Protein AF-A0A929HAX4-F1 (afdb_monomer_lite)

Secondary structure (DSSP, 8-state):
--HHHHHHHHHHHHHTTS--------------PPPEEEE-HHHHH-TTPPP-------STT-HHHHHHHHHHHHHHHEEEE-TT-SEETTSEEEEEE-----S-TT--GGGGTTTS--HHHHHHHHHHHHTTS---EEE---S-GGGTTTTTHHHHHHHHT-EE---SSS-GGGS-GGGEEEEE---SSBSEEEEETTTT-SSEEEEEEPPPEEETTEEE-HHHHHGGGB-TTTTGGGSBS--HHHHS-GGGGGGB-TTHHHHHHHHHHHHHHTT-TTTS----BTTB-SS-B---

pLDDT: mean 83.28, std 18.47, range [30.23, 98.75]

Radius of gyration: 22.59 Å; chains: 1; bounding box: 57×42×74 Å

Structure (mmCIF, N/CA/C/O backbone):
data_AF-A0A929HAX4-F1
#
_entry.id   AF-A0A929HAX4-F1
#
loop_
_atom_site.group_PDB
_atom_site.id
_atom_site.type_symbol
_atom_site.label_atom_id
_atom_site.label_alt_id
_atom_site.label_comp_id
_atom_site.label_asym_id
_atom_site.label_entity_id
_atom_site.label_seq_id
_atom_site.pdbx_PDB_ins_code
_atom_site.Cartn_x
_atom_site.Cartn_y
_atom_site.Cartn_z
_atom_site.occupancy
_atom_site.B_iso_or_equiv
_atom_site.auth_seq_id
_atom_site.auth_comp_id
_atom_site.auth_asym_id
_atom_site.auth_atom_id
_atom_site.pdbx_PDB_model_num
ATOM 1 N N . MET A 1 1 ? -23.713 -20.458 3.520 1.00 51.28 1 MET A N 1
ATOM 2 C CA . MET A 1 1 ? -24.561 -19.854 4.577 1.00 51.28 1 MET A CA 1
ATOM 3 C C . MET A 1 1 ? -25.561 -18.904 3.917 1.00 51.28 1 MET A C 1
ATOM 5 O O . MET A 1 1 ? -25.154 -18.197 3.002 1.00 51.28 1 MET A O 1
ATOM 9 N N . LYS A 1 2 ? -26.859 -18.920 4.264 1.00 57.69 2 LYS A N 1
ATOM 10 C CA . LYS A 1 2 ? -27.855 -18.056 3.591 1.00 57.69 2 LYS A CA 1
ATOM 11 C C . LYS A 1 2 ? -27.769 -16.632 4.162 1.00 57.69 2 LYS A C 1
ATOM 13 O O . LYS A 1 2 ? -27.502 -16.464 5.345 1.00 57.69 2 LYS A O 1
ATOM 18 N N . ARG A 1 3 ? -28.058 -15.596 3.360 1.00 48.12 3 ARG A N 1
ATOM 19 C CA . ARG A 1 3 ? -28.048 -14.162 3.761 1.00 48.12 3 ARG A CA 1
ATOM 20 C C . ARG A 1 3 ? -28.781 -13.878 5.086 1.00 48.12 3 ARG A C 1
ATOM 22 O O . ARG A 1 3 ? -28.375 -13.006 5.846 1.00 48.12 3 ARG A O 1
ATOM 29 N N . ARG A 1 4 ? -29.850 -14.631 5.376 1.00 50.09 4 ARG A N 1
ATOM 30 C CA . ARG A 1 4 ? -30.625 -14.522 6.625 1.00 50.09 4 ARG A CA 1
ATOM 31 C C . ARG A 1 4 ? -29.860 -15.002 7.859 1.00 50.09 4 ARG A C 1
ATOM 33 O O . ARG A 1 4 ? -30.132 -14.497 8.940 1.00 50.09 4 ARG A O 1
ATOM 40 N N . ASP A 1 5 ? -28.918 -15.922 7.706 1.00 59.69 5 ASP A N 1
ATOM 41 C CA . ASP A 1 5 ? -28.120 -16.441 8.817 1.00 59.69 5 ASP A CA 1
ATOM 42 C C . ASP A 1 5 ? -27.007 -15.447 9.178 1.00 59.69 5 ASP A C 1
ATOM 44 O O . ASP A 1 5 ? -26.808 -15.166 10.354 1.00 59.69 5 ASP A O 1
ATOM 48 N N . PHE A 1 6 ? -26.387 -14.804 8.178 1.00 57.22 6 PHE A N 1
ATOM 49 C CA . PHE A 1 6 ? -25.415 -13.723 8.392 1.00 57.22 6 PHE A CA 1
ATOM 50 C C . PHE A 1 6 ? -26.039 -12.539 9.144 1.00 57.22 6 PHE A C 1
ATOM 52 O O . PHE A 1 6 ? -25.537 -12.141 10.189 1.00 57.22 6 PHE A O 1
ATOM 59 N N . ILE A 1 7 ? -27.199 -12.046 8.687 1.00 59.78 7 ILE A N 1
ATOM 60 C CA . ILE A 1 7 ? -27.903 -10.943 9.364 1.00 59.78 7 ILE A CA 1
ATOM 61 C C . ILE A 1 7 ? -28.282 -11.331 10.800 1.00 59.78 7 ILE A C 1
ATOM 63 O O . ILE A 1 7 ? -28.126 -10.519 11.708 1.00 59.78 7 ILE A O 1
ATOM 67 N N . LYS A 1 8 ? -28.740 -12.567 11.040 1.00 45.91 8 LYS A N 1
ATOM 68 C CA . LYS A 1 8 ? -29.079 -13.035 12.394 1.00 45.91 8 LYS A CA 1
ATOM 69 C C . LYS A 1 8 ? -27.864 -13.079 13.319 1.00 45.91 8 LYS A C 1
ATOM 71 O O . LYS A 1 8 ? -27.987 -12.661 14.465 1.00 45.91 8 LYS A O 1
ATOM 76 N N . VAL A 1 9 ? -26.708 -13.529 12.832 1.00 54.25 9 VAL A N 1
ATOM 77 C CA . VAL A 1 9 ? -25.468 -13.578 13.623 1.00 54.25 9 VAL A CA 1
ATOM 78 C C . VAL A 1 9 ? -24.951 -12.168 13.921 1.00 54.25 9 VAL A C 1
ATOM 80 O O . VAL A 1 9 ? -24.648 -11.868 15.074 1.00 54.25 9 VAL A O 1
ATOM 83 N N . SER A 1 10 ? -24.952 -11.265 12.935 1.00 50.19 10 SER A N 1
ATOM 84 C CA . SER A 1 10 ? -24.544 -9.866 13.136 1.00 50.19 10 SER A CA 1
ATOM 85 C C . SER A 1 10 ? -25.487 -9.103 14.078 1.00 50.19 10 SER A C 1
ATOM 87 O O . SER A 1 10 ? -25.033 -8.288 14.876 1.00 50.19 10 SER A O 1
ATOM 89 N N . SER A 1 11 ? -26.791 -9.400 14.042 1.00 47.03 11 SER A N 1
ATOM 90 C CA . SER A 1 11 ? -27.784 -8.796 14.948 1.00 47.03 11 SER A CA 1
ATOM 91 C C . SER A 1 11 ? -27.677 -9.348 16.375 1.00 47.03 11 SER A C 1
ATOM 93 O O . SER A 1 11 ? -27.816 -8.601 17.341 1.00 47.03 11 SER A O 1
ATOM 95 N N . ALA A 1 12 ? -27.401 -10.648 16.525 1.00 45.34 12 ALA A N 1
ATOM 96 C CA . ALA A 1 12 ? -27.256 -11.297 17.828 1.00 45.34 12 ALA A CA 1
ATOM 97 C C . ALA A 1 12 ? -25.997 -10.825 18.575 1.00 45.34 12 ALA A C 1
ATOM 99 O O . ALA A 1 12 ? -26.057 -10.599 19.784 1.00 45.34 12 ALA A O 1
ATOM 100 N N . ALA A 1 13 ? -24.894 -10.583 17.858 1.00 48.75 13 ALA A N 1
ATOM 101 C CA . ALA A 1 13 ? -23.683 -9.996 18.433 1.00 48.75 13 ALA A CA 1
ATOM 102 C C . ALA A 1 13 ? -23.898 -8.550 18.935 1.00 48.75 13 ALA A C 1
ATOM 104 O O . ALA A 1 13 ? -23.248 -8.134 19.890 1.00 48.75 13 ALA A O 1
ATOM 105 N N . GLY A 1 14 ? -24.838 -7.800 18.342 1.00 41.50 14 GLY A N 1
ATOM 106 C CA . GLY A 1 14 ? -25.193 -6.442 18.774 1.00 41.50 14 GLY A CA 1
ATOM 107 C C . GLY A 1 14 ? -26.095 -6.372 20.015 1.00 41.50 14 GLY A C 1
ATOM 108 O O . GLY A 1 14 ? -26.026 -5.396 20.755 1.00 41.50 14 GLY A O 1
ATOM 109 N N . ILE A 1 15 ? -26.917 -7.398 20.274 1.00 38.31 15 ILE A N 1
ATOM 110 C CA . ILE A 1 15 ? -27.874 -7.418 21.402 1.00 38.31 15 ILE A CA 1
ATOM 111 C C . ILE A 1 15 ? -27.296 -8.124 22.639 1.00 38.31 15 ILE A C 1
ATOM 113 O O . ILE A 1 15 ? -27.602 -7.734 23.766 1.00 38.31 15 ILE A O 1
ATOM 117 N N . ALA A 1 16 ? -26.397 -9.100 22.464 1.00 39.59 16 ALA A N 1
ATOM 118 C CA . ALA A 1 16 ? -25.744 -9.792 23.582 1.00 39.59 16 ALA A CA 1
ATOM 119 C C . ALA A 1 16 ? -24.856 -8.874 24.454 1.00 39.59 16 ALA A C 1
ATOM 121 O O . ALA A 1 16 ? -24.482 -9.255 25.559 1.00 39.59 16 ALA A O 1
ATOM 122 N N . GLY A 1 17 ? -24.550 -7.656 23.991 1.00 41.47 17 GLY A N 1
ATOM 123 C CA . GLY A 1 17 ? -23.798 -6.655 24.750 1.00 41.47 17 GLY A CA 1
ATOM 124 C C . GLY A 1 17 ? -24.611 -5.829 25.756 1.00 41.47 17 GLY A C 1
ATOM 125 O O . GLY A 1 17 ? -24.014 -4.983 26.416 1.00 41.47 17 GLY A O 1
ATOM 126 N N . LEU A 1 18 ? -25.936 -6.014 25.874 1.00 39.00 18 LEU A N 1
ATOM 127 C CA . LEU A 1 18 ? -26.785 -5.091 26.650 1.00 39.00 18 LEU A CA 1
ATOM 128 C C . LEU A 1 18 ? -27.660 -5.697 27.759 1.00 39.00 18 LEU A C 1
ATOM 130 O O . LEU A 1 18 ? -28.282 -4.920 28.478 1.00 39.00 18 LEU A O 1
ATOM 134 N N . VAL A 1 19 ? -27.714 -7.019 27.981 1.00 41.78 19 VAL A N 1
ATOM 135 C CA . VAL A 1 19 ? -28.544 -7.569 29.078 1.00 41.78 19 VAL A CA 1
ATOM 136 C C . VAL A 1 19 ? -27.975 -8.872 29.667 1.00 41.78 19 VAL A C 1
ATOM 138 O O . VAL A 1 19 ? -28.008 -9.911 29.015 1.00 41.78 19 VAL A O 1
ATOM 141 N N . GLY A 1 20 ? -27.509 -8.839 30.923 1.00 34.12 20 GLY A N 1
ATOM 142 C CA . GLY A 1 20 ? -27.195 -10.037 31.721 1.00 34.12 20 GLY A CA 1
ATOM 143 C C . GLY A 1 20 ? -26.548 -9.721 33.085 1.00 34.12 20 GLY A C 1
ATOM 144 O O . GLY A 1 20 ? -25.617 -8.923 33.105 1.00 34.12 20 GLY A O 1
ATOM 145 N N . PRO A 1 21 ? -27.035 -10.276 34.217 1.00 40.59 21 PRO A N 1
ATOM 146 C CA . PRO A 1 21 ? -26.928 -9.673 35.551 1.00 40.59 21 PRO A CA 1
ATOM 147 C C . PRO A 1 21 ? -25.655 -10.036 36.328 1.00 40.59 21 PRO A C 1
ATOM 149 O O . PRO A 1 21 ? -24.986 -11.032 36.058 1.00 40.59 21 PRO A O 1
ATOM 152 N N . GLY A 1 22 ? -25.353 -9.208 37.330 1.00 43.16 22 GLY A N 1
ATOM 153 C CA . GLY A 1 22 ? -24.172 -9.318 38.176 1.00 43.16 22 GLY A CA 1
ATOM 154 C C . GLY A 1 22 ? -24.085 -10.604 38.997 1.00 43.16 22 GLY A C 1
ATOM 155 O O . GLY A 1 22 ? -25.046 -11.020 39.636 1.00 43.16 22 GLY A O 1
ATOM 156 N N . TYR A 1 23 ? -22.867 -11.141 39.048 1.00 30.23 23 TYR A N 1
ATOM 157 C CA . TYR A 1 23 ? -22.346 -11.923 40.161 1.00 30.23 23 TYR A CA 1
ATOM 158 C C . TYR A 1 23 ? -20.905 -11.478 40.423 1.00 30.23 23 TYR A C 1
ATOM 160 O O . TYR A 1 23 ? -20.024 -11.603 39.576 1.00 30.23 23 TYR A O 1
ATOM 168 N N . THR A 1 24 ? -20.676 -10.922 41.608 1.00 42.69 24 THR A N 1
ATOM 169 C CA . THR A 1 24 ? -19.347 -10.726 42.186 1.00 42.69 24 THR A CA 1
ATOM 170 C C . THR A 1 24 ? -18.792 -12.070 42.645 1.00 42.69 24 THR A C 1
ATOM 172 O O . THR A 1 24 ? -19.314 -12.648 43.595 1.00 42.69 24 THR A O 1
ATOM 175 N N . THR A 1 25 ? -17.688 -12.515 42.047 1.00 32.72 25 THR A N 1
ATOM 176 C CA . THR A 1 25 ? -16.785 -13.510 42.643 1.00 32.72 25 THR A CA 1
ATOM 177 C C . THR A 1 25 ? -15.336 -13.161 42.317 1.00 32.72 25 THR A C 1
ATOM 179 O O . THR A 1 25 ? -14.911 -13.268 41.174 1.00 32.72 25 THR A O 1
ATOM 182 N N . MET A 1 26 ? -14.638 -12.714 43.366 1.00 35.94 26 MET A N 1
ATOM 183 C CA . MET A 1 26 ? -13.228 -12.934 43.715 1.00 35.94 26 MET A CA 1
ATOM 184 C C . MET A 1 26 ? -12.182 -12.917 42.589 1.00 35.94 26 MET A C 1
ATOM 186 O O . MET A 1 26 ? -12.109 -13.793 41.732 1.00 35.94 26 MET A O 1
ATOM 190 N N . ALA A 1 27 ? -11.294 -11.932 42.706 1.00 42.31 27 ALA A N 1
ATOM 191 C CA . ALA A 1 27 ? -10.089 -11.742 41.924 1.00 42.31 27 ALA A CA 1
ATOM 192 C C . ALA A 1 27 ? -9.210 -13.003 41.838 1.00 42.31 27 ALA A C 1
ATOM 194 O O . ALA A 1 27 ? -8.605 -13.423 42.819 1.00 42.31 27 ALA A O 1
ATOM 195 N N . ASN A 1 28 ? -9.039 -13.504 40.617 1.00 33.50 28 ASN A N 1
ATOM 196 C CA . ASN A 1 28 ? -7.736 -13.961 40.159 1.00 33.50 28 ASN A CA 1
ATOM 197 C C . ASN A 1 28 ? -7.152 -12.822 39.325 1.00 33.50 28 ASN A C 1
ATOM 199 O O . ASN A 1 28 ? -7.476 -12.674 38.148 1.00 33.50 28 ASN A O 1
ATOM 203 N N . THR A 1 29 ? -6.296 -11.998 39.927 1.00 41.03 29 THR A N 1
ATOM 204 C CA . THR A 1 29 ? -5.385 -11.125 39.179 1.00 41.03 29 THR A CA 1
ATOM 205 C C . THR A 1 29 ? -4.320 -11.994 38.512 1.00 41.03 29 THR A C 1
ATOM 207 O O . THR A 1 29 ? -3.156 -12.001 38.905 1.00 41.03 29 THR A O 1
ATOM 210 N N . ALA A 1 30 ? -4.726 -12.744 37.486 1.00 44.72 30 ALA A N 1
ATOM 211 C CA . ALA A 1 30 ? -3.827 -12.995 36.374 1.00 44.72 30 ALA A CA 1
ATOM 212 C C . ALA A 1 30 ? -3.455 -11.616 35.801 1.00 44.72 30 ALA A C 1
ATOM 214 O O . ALA A 1 30 ? -4.330 -10.740 35.778 1.00 44.72 30 ALA A O 1
ATOM 215 N N . PRO A 1 31 ? -2.201 -11.371 35.373 1.00 41.97 31 PRO A N 1
ATOM 216 C CA . PRO A 1 31 ? -1.883 -10.138 34.667 1.00 41.97 31 PRO A CA 1
ATOM 217 C C . PRO A 1 31 ? -2.925 -9.975 33.565 1.00 41.97 31 PRO A C 1
ATOM 219 O O . PRO A 1 31 ? -3.114 -10.893 32.766 1.00 41.97 31 PRO A O 1
ATOM 222 N N . SER A 1 32 ? -3.668 -8.865 33.614 1.00 45.81 32 SER A N 1
ATOM 223 C CA . SER A 1 32 ? -4.688 -8.516 32.630 1.00 45.81 32 SER A CA 1
ATOM 224 C C . SER A 1 32 ? -4.061 -8.693 31.256 1.00 45.81 32 SER A C 1
ATOM 226 O O . SER A 1 32 ? -3.258 -7.859 30.836 1.00 45.81 32 SER A O 1
ATOM 228 N N . LYS A 1 33 ? -4.373 -9.801 30.578 1.00 61.53 33 LYS A N 1
ATOM 229 C CA . LYS A 1 33 ? -3.890 -10.029 29.222 1.00 61.53 33 LYS A CA 1
ATOM 230 C C . LYS A 1 33 ? -4.371 -8.842 28.388 1.00 61.53 33 LYS A C 1
ATOM 232 O O . LYS A 1 33 ? -5.524 -8.429 28.527 1.00 61.53 33 LYS A O 1
ATOM 237 N N . SER A 1 34 ? -3.470 -8.245 27.615 1.00 73.69 34 SER A N 1
ATOM 238 C CA . SER A 1 34 ? -3.721 -6.971 26.946 1.00 73.69 34 SER A CA 1
ATOM 239 C C . SER A 1 34 ? -4.977 -7.031 26.073 1.00 73.69 34 SER A C 1
ATOM 241 O O . SER A 1 34 ? -5.279 -8.049 25.445 1.00 73.69 34 SER A O 1
ATOM 243 N N . ASN A 1 35 ? -5.724 -5.925 26.056 1.00 89.56 35 ASN A N 1
ATOM 244 C CA . ASN A 1 35 ? -6.789 -5.729 25.081 1.00 89.56 35 ASN A CA 1
ATOM 245 C C . ASN A 1 35 ? -6.181 -5.669 23.678 1.00 89.56 35 ASN A C 1
ATOM 247 O O . ASN A 1 35 ? -5.076 -5.144 23.490 1.00 89.56 35 ASN A O 1
ATOM 251 N N . GLY A 1 36 ? -6.936 -6.166 22.711 1.00 94.88 36 GLY A N 1
ATOM 252 C CA . GLY A 1 36 ? -6.495 -6.273 21.336 1.00 94.88 36 GLY A CA 1
ATOM 253 C C . GLY A 1 36 ? -7.592 -5.961 20.333 1.00 94.88 36 GLY A C 1
ATOM 254 O O . GLY A 1 36 ? -8.695 -5.509 20.673 1.00 94.88 36 GLY A O 1
ATOM 255 N N . PHE A 1 37 ? -7.268 -6.250 19.084 1.00 96.44 37 PHE A N 1
ATOM 256 C CA . PHE A 1 37 ? -8.191 -6.228 17.969 1.00 96.44 37 PHE A CA 1
ATOM 257 C C . PHE A 1 37 ? -7.928 -7.416 17.046 1.00 96.44 37 PHE A C 1
ATOM 259 O O . PHE A 1 37 ? -6.832 -7.973 16.997 1.00 96.44 37 PHE A O 1
ATOM 266 N N . ASP A 1 38 ? -8.937 -7.798 16.279 1.00 96.75 38 ASP A N 1
ATOM 267 C CA . ASP A 1 38 ? -8.791 -8.800 15.228 1.00 96.75 38 ASP A CA 1
ATOM 268 C C . ASP A 1 38 ? -9.837 -8.565 14.135 1.00 96.75 38 ASP A C 1
ATOM 270 O O . ASP A 1 38 ? -10.718 -7.705 14.254 1.00 96.75 38 ASP A O 1
ATOM 274 N N . LEU A 1 39 ? -9.753 -9.340 13.062 1.00 96.75 39 LEU A N 1
ATOM 275 C CA . LEU A 1 39 ? -10.821 -9.454 12.084 1.00 96.75 39 LEU A CA 1
ATOM 276 C C . LEU A 1 39 ? -12.028 -10.171 12.696 1.00 96.75 39 LEU A C 1
ATOM 278 O O . LEU A 1 39 ? -11.901 -11.068 13.531 1.00 96.75 39 LEU A O 1
ATOM 282 N N . HIS A 1 40 ? -13.220 -9.808 12.227 1.00 96.75 40 HIS A N 1
ATOM 283 C CA . HIS A 1 40 ? -14.456 -10.498 12.557 1.00 96.75 40 HIS A CA 1
ATOM 284 C C . HIS A 1 40 ? -14.278 -12.010 12.311 1.00 96.75 40 HIS A C 1
ATOM 286 O O . HIS A 1 40 ? -13.800 -12.381 11.232 1.00 96.75 40 HIS A O 1
ATOM 292 N N . PRO A 1 41 ? -14.692 -12.901 13.239 1.00 95.75 41 PRO A N 1
ATOM 293 C CA . PRO A 1 41 ? -14.382 -14.333 13.164 1.00 95.75 41 PRO A CA 1
ATOM 294 C C . PRO A 1 41 ? -14.757 -14.989 11.833 1.00 95.75 41 PRO A C 1
ATOM 296 O O . PRO A 1 41 ?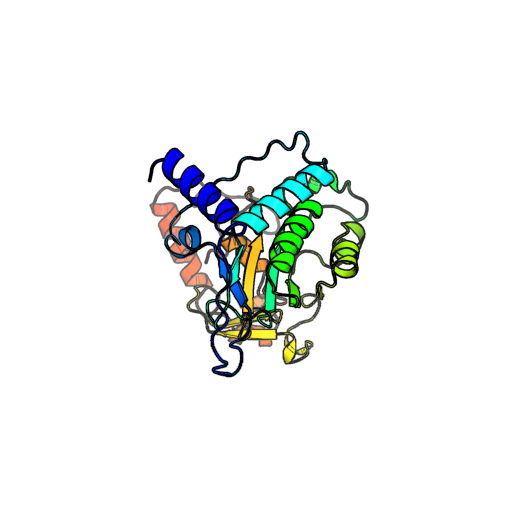 -14.018 -15.820 11.321 1.00 95.75 41 PRO A O 1
ATOM 299 N N . PHE A 1 42 ? -15.874 -14.564 11.235 1.00 96.06 42 PHE A N 1
ATOM 300 C CA . PHE A 1 42 ? -16.286 -15.033 9.910 1.00 96.06 42 PHE A CA 1
ATOM 301 C C . PHE A 1 42 ? -15.280 -14.674 8.805 1.00 96.06 42 PHE A C 1
ATOM 303 O O . PHE A 1 42 ? -14.958 -15.516 7.982 1.00 96.06 42 PHE A O 1
ATOM 310 N N . ILE A 1 43 ? -14.756 -13.445 8.787 1.00 96.69 43 ILE A N 1
ATOM 311 C CA . ILE A 1 43 ? -13.756 -13.028 7.793 1.00 96.69 43 ILE A CA 1
ATOM 312 C C . ILE A 1 43 ? -12.461 -13.809 8.021 1.00 96.69 43 ILE A C 1
ATOM 314 O O . ILE A 1 43 ? -11.887 -14.344 7.078 1.00 96.69 43 ILE A O 1
ATOM 318 N N . LYS A 1 44 ? -12.039 -13.936 9.285 1.00 95.00 44 LYS A N 1
ATOM 319 C CA . LYS A 1 44 ? -10.827 -14.673 9.662 1.00 95.00 44 LYS A CA 1
ATOM 320 C C . LYS A 1 44 ? -10.885 -16.155 9.272 1.00 95.00 44 LYS A C 1
ATOM 322 O O . LYS A 1 44 ? -9.871 -16.716 8.877 1.00 95.00 44 LYS A O 1
ATOM 327 N N . ALA A 1 45 ? -12.058 -16.777 9.376 1.00 97.00 45 ALA A N 1
ATOM 328 C CA . ALA A 1 45 ? -12.274 -18.177 9.014 1.00 97.00 45 ALA A CA 1
ATOM 329 C C . ALA A 1 45 ? -12.376 -18.424 7.497 1.00 97.00 45 ALA A C 1
ATOM 331 O O . ALA A 1 45 ? -12.341 -19.580 7.084 1.00 97.00 45 ALA A O 1
ATOM 332 N N . HIS A 1 46 ? -12.504 -17.366 6.688 1.00 97.31 46 HIS A N 1
ATOM 333 C CA . HIS A 1 46 ? -12.714 -17.441 5.240 1.00 97.31 46 HIS A CA 1
ATOM 334 C C . HIS A 1 46 ? -11.736 -16.534 4.469 1.00 97.31 46 HIS A C 1
ATOM 336 O O . HIS A 1 46 ? -12.175 -15.600 3.788 1.00 97.31 46 HIS A O 1
ATOM 342 N N . PRO A 1 47 ? -10.410 -16.760 4.569 1.00 95.62 47 PRO A N 1
ATOM 343 C CA . PRO A 1 47 ? -9.414 -15.949 3.863 1.00 95.62 47 PRO A CA 1
ATOM 344 C C . PRO A 1 47 ? -9.523 -16.034 2.330 1.00 95.62 47 PRO A C 1
ATOM 346 O O . PRO A 1 47 ? -9.049 -15.143 1.631 1.00 95.62 47 PRO A O 1
ATOM 349 N N . GLU A 1 48 ? -10.148 -17.085 1.799 1.00 95.50 48 GLU A N 1
ATOM 350 C CA . GLU A 1 48 ? -10.412 -17.294 0.373 1.00 95.50 48 GLU A CA 1
ATOM 351 C C . GLU A 1 48 ? -11.606 -16.489 -0.162 1.00 95.50 48 GLU A C 1
ATOM 353 O O . GLU A 1 48 ? -11.789 -16.375 -1.376 1.00 95.50 48 GLU A O 1
ATOM 358 N N . ALA A 1 49 ? -12.457 -15.969 0.727 1.00 95.69 49 ALA A N 1
ATOM 359 C CA . ALA A 1 49 ? -13.718 -15.362 0.337 1.00 95.69 49 ALA A CA 1
ATOM 360 C C . ALA A 1 49 ? -13.556 -13.912 -0.135 1.00 95.69 49 ALA A C 1
ATOM 362 O O . ALA A 1 49 ? -12.813 -13.109 0.431 1.00 95.69 49 ALA A O 1
ATOM 363 N N . VAL A 1 50 ? -14.353 -13.547 -1.140 1.00 93.38 50 VAL A N 1
ATOM 364 C CA . VAL A 1 50 ? -14.514 -12.160 -1.582 1.00 93.38 50 VAL A CA 1
ATOM 365 C C . VAL A 1 50 ? -15.793 -11.592 -0.980 1.00 93.38 50 VAL A C 1
ATOM 367 O O . VAL A 1 50 ? -16.899 -12.042 -1.283 1.00 93.38 50 VAL A O 1
ATOM 370 N N . PHE A 1 51 ? -15.638 -10.571 -0.143 1.00 94.50 51 PHE A N 1
ATOM 371 C CA . PHE A 1 51 ? -16.746 -9.830 0.446 1.00 94.50 51 PHE A CA 1
ATOM 372 C C . PHE A 1 51 ? -17.029 -8.575 -0.376 1.00 94.50 51 PHE A C 1
ATOM 374 O O . PHE A 1 51 ? -16.130 -7.776 -0.632 1.00 94.50 51 PHE A O 1
ATOM 381 N N . ILE A 1 52 ? -18.287 -8.390 -0.776 1.00 94.50 52 ILE A N 1
ATOM 382 C CA . ILE A 1 52 ? -18.717 -7.240 -1.574 1.00 94.50 52 ILE A CA 1
ATOM 383 C C . ILE A 1 52 ? -19.598 -6.349 -0.702 1.00 94.50 52 ILE A C 1
ATOM 385 O O . ILE A 1 52 ? -20.674 -6.765 -0.273 1.00 94.50 52 ILE A O 1
ATOM 389 N N . ASN A 1 53 ? -19.148 -5.118 -0.468 1.00 94.69 53 ASN A N 1
ATOM 390 C CA . ASN A 1 53 ? -19.944 -4.072 0.163 1.00 94.69 53 ASN A CA 1
ATOM 391 C C . ASN A 1 53 ? -20.394 -3.071 -0.906 1.00 94.69 53 ASN A C 1
ATOM 393 O O . ASN A 1 53 ? -19.566 -2.372 -1.487 1.00 94.69 53 ASN A O 1
ATOM 397 N N . LEU A 1 54 ? -21.699 -3.012 -1.162 1.00 95.50 54 LEU A N 1
ATOM 398 C CA . LEU A 1 54 ? -22.299 -1.990 -2.015 1.00 95.50 54 LEU A CA 1
ATOM 399 C C . LEU A 1 54 ? -22.739 -0.819 -1.140 1.00 95.50 54 LEU A C 1
ATOM 401 O O . LEU A 1 54 ? -23.430 -1.017 -0.140 1.00 95.50 54 LEU A O 1
ATOM 405 N N . THR A 1 55 ? -22.342 0.392 -1.516 1.00 95.19 55 THR A N 1
ATOM 406 C CA . THR A 1 55 ? -22.710 1.620 -0.806 1.00 95.19 55 THR A CA 1
ATOM 407 C C . THR A 1 55 ? -23.835 2.343 -1.543 1.00 95.19 55 THR A C 1
ATOM 409 O O . THR A 1 55 ? -24.059 2.121 -2.731 1.00 95.19 55 THR A O 1
ATOM 412 N N . SER A 1 56 ? -24.549 3.214 -0.832 1.00 95.31 56 SER A N 1
ATOM 413 C CA . SER A 1 56 ? -25.546 4.131 -1.397 1.00 95.31 56 SER A CA 1
ATOM 414 C C . SER A 1 56 ? -24.983 5.546 -1.571 1.00 95.31 56 SER A C 1
ATOM 416 O O . SER A 1 56 ? -25.727 6.514 -1.463 1.00 95.31 56 SER A O 1
ATOM 418 N N . VAL A 1 57 ? -23.662 5.674 -1.729 1.00 96.56 57 VAL A N 1
ATOM 419 C CA . VAL A 1 57 ? -23.017 6.966 -1.997 1.00 96.56 57 VAL A CA 1
ATOM 420 C C . VAL A 1 57 ? -23.457 7.414 -3.387 1.00 96.56 57 VAL A C 1
ATOM 422 O O . VAL A 1 57 ? -23.246 6.676 -4.348 1.00 96.56 57 VAL A O 1
ATOM 425 N N . GLU A 1 58 ? -24.079 8.587 -3.475 1.00 95.75 58 GLU A N 1
ATOM 426 C CA . GLU A 1 58 ? -24.676 9.082 -4.720 1.00 95.75 58 GLU A CA 1
ATOM 427 C C . GLU A 1 58 ? -23.604 9.542 -5.708 1.00 95.75 58 GLU A C 1
ATOM 429 O O . GLU A 1 58 ? -23.607 9.131 -6.866 1.00 95.75 58 GLU A O 1
ATOM 434 N N . GLU A 1 59 ? -22.643 10.331 -5.224 1.00 94.00 59 GLU A N 1
ATOM 435 C CA . GLU A 1 59 ? -21.613 10.951 -6.051 1.00 94.00 59 GLU A CA 1
ATOM 436 C C . GLU A 1 59 ? -20.207 10.610 -5.562 1.00 94.00 59 GLU A C 1
ATOM 438 O O . GLU A 1 59 ? -19.925 10.518 -4.366 1.00 94.00 59 GLU A O 1
ATOM 443 N N . LYS A 1 60 ? -19.265 10.482 -6.503 1.00 90.56 60 LYS A N 1
ATOM 444 C CA . LYS A 1 60 ? -17.855 10.175 -6.189 1.00 90.56 60 LYS A CA 1
ATOM 445 C C . LYS A 1 60 ? -17.158 11.259 -5.349 1.00 90.56 60 LYS A C 1
ATOM 447 O O . LYS A 1 60 ? -16.059 11.016 -4.864 1.00 90.56 60 LYS A O 1
ATOM 452 N N . THR A 1 61 ? -17.759 12.442 -5.241 1.00 92.81 61 THR A N 1
ATOM 453 C CA . THR A 1 61 ? -17.259 13.614 -4.509 1.00 92.81 61 THR A CA 1
ATOM 454 C C . THR A 1 61 ? -17.920 13.785 -3.140 1.00 92.81 61 THR A C 1
ATOM 456 O O . THR A 1 61 ? -17.559 14.697 -2.397 1.00 92.81 61 THR A O 1
ATOM 459 N N . ASP A 1 62 ? -18.868 12.915 -2.779 1.00 96.00 62 ASP A N 1
ATOM 460 C CA . ASP A 1 62 ? -19.681 13.074 -1.578 1.00 96.00 62 ASP A CA 1
ATOM 461 C C . ASP A 1 62 ? -18.918 12.643 -0.314 1.00 96.00 62 ASP A C 1
ATOM 463 O O . ASP A 1 62 ? -18.969 11.500 0.154 1.00 96.00 62 ASP A O 1
ATOM 467 N N . ALA A 1 63 ? -18.132 13.580 0.215 1.00 95.75 63 ALA A N 1
ATOM 468 C CA . ALA A 1 63 ? -17.107 13.320 1.218 1.00 95.75 63 ALA A CA 1
ATOM 469 C C . ALA A 1 63 ? -17.638 12.612 2.473 1.00 95.75 63 ALA A C 1
ATOM 471 O O . A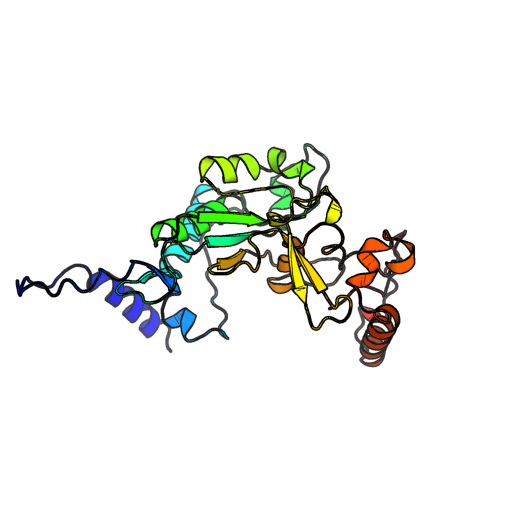LA A 1 63 ? -17.046 11.631 2.933 1.00 95.75 63 ALA A O 1
ATOM 472 N N . LYS A 1 64 ? -18.759 13.087 3.034 1.00 97.81 64 LYS A N 1
ATOM 473 C CA . LYS A 1 64 ? -19.294 12.549 4.292 1.00 97.81 64 LYS A CA 1
ATOM 474 C C . LYS A 1 64 ? -19.870 11.136 4.109 1.00 97.81 64 LYS A C 1
ATOM 476 O O . LYS A 1 64 ? -19.479 10.259 4.878 1.00 97.81 64 LYS A O 1
ATOM 481 N N . PRO A 1 65 ? -20.721 10.851 3.112 1.00 98.31 65 PRO A N 1
ATOM 482 C CA . PRO A 1 65 ? -21.194 9.491 2.862 1.00 98.31 65 PRO A CA 1
ATOM 483 C C . PRO A 1 65 ? -20.085 8.503 2.494 1.00 98.31 65 PRO A C 1
ATOM 485 O O . PRO A 1 65 ? -20.139 7.358 2.945 1.00 98.31 65 PRO A O 1
ATOM 488 N N . ILE A 1 66 ? -19.049 8.922 1.754 1.00 97.94 66 ILE A N 1
ATOM 489 C CA . ILE A 1 66 ? -17.869 8.077 1.495 1.00 97.94 66 ILE A CA 1
ATOM 490 C C . ILE A 1 66 ? -17.170 7.715 2.810 1.00 97.94 66 ILE A C 1
ATOM 492 O O . ILE A 1 66 ? -16.890 6.538 3.059 1.00 97.94 66 ILE A O 1
ATOM 496 N N . TYR A 1 67 ? -16.917 8.714 3.659 1.00 98.44 67 TYR A N 1
ATOM 497 C CA . TYR A 1 67 ? -16.325 8.515 4.979 1.00 98.44 67 TYR A CA 1
ATOM 498 C C . TYR A 1 67 ? -17.168 7.563 5.839 1.00 98.44 67 TYR A C 1
ATOM 500 O O . TYR A 1 67 ? -16.646 6.581 6.369 1.00 98.44 67 TYR A O 1
ATOM 508 N N . ASP A 1 68 ? -18.473 7.821 5.955 1.00 98.50 68 ASP A N 1
ATOM 509 C CA . ASP A 1 68 ? -19.376 7.057 6.819 1.00 98.50 68 ASP A CA 1
ATOM 510 C C . ASP A 1 68 ? -19.487 5.599 6.355 1.00 98.50 68 ASP A C 1
ATOM 512 O O . ASP A 1 68 ? -19.461 4.676 7.174 1.00 98.50 68 ASP A O 1
ATOM 516 N N . ALA A 1 69 ? -19.552 5.371 5.039 1.00 98.44 69 ALA A N 1
ATOM 517 C CA . ALA A 1 69 ? -19.582 4.032 4.465 1.00 98.44 69 ALA A CA 1
ATOM 518 C C . ALA A 1 69 ? -18.292 3.252 4.765 1.00 98.44 69 ALA A C 1
ATOM 520 O O . ALA A 1 69 ? -18.352 2.081 5.152 1.00 98.44 69 ALA A O 1
ATOM 521 N N . ALA A 1 70 ? -17.132 3.901 4.631 1.00 98.38 70 ALA A N 1
ATOM 522 C CA . ALA A 1 70 ? -15.838 3.298 4.931 1.00 98.38 70 ALA A CA 1
ATOM 523 C C . ALA A 1 70 ? -15.676 3.001 6.432 1.00 98.38 70 ALA A C 1
ATOM 525 O O . ALA A 1 70 ? -15.237 1.912 6.810 1.00 98.38 70 ALA A O 1
ATOM 526 N N . TYR A 1 71 ? -16.097 3.934 7.289 1.00 98.69 71 TYR A N 1
ATOM 527 C CA . TYR A 1 71 ? -16.080 3.783 8.743 1.00 98.69 71 TYR A CA 1
ATOM 528 C C . TYR A 1 71 ? -16.968 2.632 9.214 1.00 98.69 71 TYR A C 1
ATOM 530 O O . TYR A 1 71 ? -16.550 1.814 10.043 1.00 98.69 71 TYR A O 1
ATOM 538 N N . LYS A 1 72 ? -18.190 2.546 8.674 1.00 98.06 72 LYS A N 1
ATOM 539 C CA . LYS A 1 72 ? -19.133 1.463 8.966 1.00 98.06 72 LYS A CA 1
ATOM 540 C C . LYS A 1 72 ? -18.551 0.112 8.562 1.00 98.06 72 LYS A C 1
ATOM 542 O O . LYS A 1 72 ? -18.554 -0.804 9.378 1.00 98.06 72 LYS A O 1
ATOM 547 N N . LEU A 1 73 ? -17.997 0.007 7.351 1.00 98.12 73 LEU A N 1
ATOM 548 C CA . LEU A 1 73 ? -17.381 -1.229 6.870 1.00 98.12 73 LEU A CA 1
ATOM 549 C C . LEU A 1 73 ? -16.238 -1.684 7.788 1.00 98.12 73 LEU A C 1
ATOM 551 O O . LEU A 1 73 ? -16.250 -2.816 8.263 1.00 98.12 73 LEU A O 1
ATOM 555 N N . ALA A 1 74 ? -15.285 -0.802 8.095 1.00 98.25 74 ALA A N 1
ATOM 556 C CA . ALA A 1 74 ? -14.183 -1.131 8.999 1.00 98.25 74 ALA A CA 1
ATOM 557 C C . ALA A 1 74 ? -14.686 -1.548 10.393 1.00 98.25 74 ALA A C 1
ATOM 559 O O . ALA A 1 74 ? -14.178 -2.495 10.987 1.00 98.25 74 ALA A O 1
ATOM 560 N N . SER A 1 75 ? -15.729 -0.887 10.895 1.00 96.31 75 SER A N 1
ATOM 561 C CA . SER A 1 75 ? -16.369 -1.222 12.169 1.00 96.31 75 SER A CA 1
ATOM 562 C C . SER A 1 75 ? -17.042 -2.597 12.199 1.00 96.31 75 SER A C 1
ATOM 564 O O . SER A 1 75 ? -17.179 -3.168 13.277 1.00 96.31 75 SER A O 1
ATOM 566 N N . GLU A 1 76 ? -17.484 -3.113 11.056 1.00 95.81 76 GLU A N 1
ATOM 567 C CA . GLU A 1 76 ? -18.059 -4.457 10.928 1.00 95.81 76 GLU A CA 1
ATOM 568 C C . GLU A 1 76 ? -16.971 -5.516 10.699 1.00 95.81 76 GLU A C 1
ATOM 570 O O . GLU A 1 76 ? -17.098 -6.649 11.164 1.00 95.81 76 GLU A O 1
ATOM 575 N N . MET A 1 77 ? -15.889 -5.145 10.006 1.00 97.31 77 MET A N 1
ATOM 576 C CA . MET A 1 77 ? -14.772 -6.038 9.699 1.00 97.31 77 MET A CA 1
ATOM 577 C C . MET A 1 77 ? -13.836 -6.276 10.882 1.00 97.31 77 MET A C 1
ATOM 579 O O . MET A 1 77 ? -13.267 -7.359 10.969 1.00 97.31 77 MET A O 1
ATOM 583 N N . PHE A 1 78 ? -13.652 -5.291 11.762 1.00 97.81 78 PHE A N 1
ATOM 584 C CA . PHE A 1 78 ? -12.720 -5.360 12.886 1.00 97.81 78 PHE A CA 1
ATOM 585 C C . PHE A 1 78 ? -13.466 -5.402 14.220 1.00 97.81 78 PHE A C 1
ATOM 587 O O . PHE A 1 78 ? -14.400 -4.635 14.464 1.00 97.81 78 PHE A O 1
ATOM 594 N N . VAL A 1 79 ? -13.019 -6.271 15.121 1.00 96.62 79 VAL A N 1
ATOM 595 C CA . VAL A 1 79 ? -13.611 -6.477 16.446 1.00 96.62 79 VAL A CA 1
ATOM 596 C C . VAL A 1 79 ? -12.584 -6.217 17.542 1.00 96.62 79 VAL A C 1
ATOM 598 O O . VAL A 1 79 ? -11.384 -6.370 17.331 1.00 96.62 79 VAL A O 1
ATOM 601 N N . LYS A 1 80 ? -13.067 -5.812 18.721 1.00 96.12 80 LYS A N 1
ATOM 602 C CA . LYS A 1 80 ? -12.242 -5.747 19.932 1.00 96.12 80 LYS A CA 1
ATOM 603 C C . LYS A 1 80 ? -12.040 -7.164 20.449 1.00 96.12 80 LYS A C 1
ATOM 605 O O . LYS A 1 80 ? -13.012 -7.914 20.532 1.00 96.12 80 LYS A O 1
ATOM 610 N N . THR A 1 81 ? -10.821 -7.496 20.839 1.00 93.69 81 THR A N 1
ATOM 611 C CA . THR A 1 81 ? -10.508 -8.755 21.513 1.00 93.69 81 THR A CA 1
ATOM 612 C C . THR A 1 81 ? -10.046 -8.485 22.938 1.00 93.69 81 THR A C 1
ATOM 614 O O . THR A 1 81 ? -9.559 -7.403 23.284 1.00 93.69 81 THR A O 1
ATOM 617 N N . THR A 1 82 ? -10.242 -9.476 23.797 1.00 89.31 82 THR A N 1
ATOM 618 C CA . THR A 1 82 ? -9.800 -9.460 25.191 1.00 89.31 82 THR A CA 1
ATOM 619 C C . THR A 1 82 ? -8.982 -10.715 25.461 1.00 89.31 82 THR A C 1
ATOM 621 O O . THR A 1 82 ? -8.855 -11.591 24.607 1.00 89.31 82 THR A O 1
ATOM 624 N N . ASN A 1 83 ? -8.397 -10.811 26.653 1.00 85.31 83 ASN A N 1
ATOM 625 C CA . ASN A 1 83 ? -7.697 -12.015 27.094 1.00 85.31 83 ASN A CA 1
ATOM 626 C C . ASN A 1 83 ? -6.502 -12.423 26.205 1.00 85.31 83 ASN A C 1
ATOM 628 O O . ASN A 1 83 ? -6.136 -13.600 26.174 1.00 85.31 83 ASN A O 1
ATOM 632 N N . GLY A 1 84 ? -5.862 -11.457 25.534 1.00 79.81 84 GLY A N 1
ATOM 633 C CA . GLY A 1 84 ? -4.686 -11.688 24.691 1.00 79.81 84 GLY A CA 1
ATOM 634 C C . GLY A 1 84 ? -4.972 -12.444 23.391 1.00 79.81 84 GLY A C 1
ATOM 635 O O . GLY A 1 84 ? -4.045 -12.993 22.803 1.00 79.81 84 GLY A O 1
ATOM 636 N N . GLU A 1 85 ? -6.232 -12.517 22.960 1.00 87.50 85 GLU A N 1
ATOM 637 C CA . GLU A 1 85 ? -6.588 -13.034 21.638 1.00 87.50 85 GLU A CA 1
ATOM 638 C C . GLU A 1 85 ? -6.369 -11.970 20.552 1.00 87.50 85 GLU A C 1
ATOM 640 O O . GLU A 1 85 ? -6.539 -10.776 20.798 1.00 87.50 85 GLU A O 1
ATOM 645 N N . GLY A 1 86 ? -6.045 -12.396 19.330 1.00 92.44 86 GLY A N 1
ATOM 646 C CA . GLY A 1 86 ? -5.838 -11.486 18.199 1.00 92.44 86 GLY A CA 1
ATOM 647 C C . GLY A 1 86 ? -4.529 -10.695 18.281 1.00 92.44 86 GLY A C 1
ATOM 648 O O . GLY A 1 86 ? -3.537 -11.161 18.842 1.00 92.44 86 GLY A O 1
ATOM 649 N N . TYR A 1 87 ? -4.525 -9.507 17.679 1.00 95.00 87 TYR A N 1
ATOM 650 C CA . TYR A 1 87 ? -3.401 -8.574 17.691 1.00 95.00 87 TYR A CA 1
ATOM 651 C C . TYR A 1 87 ? -3.483 -7.656 18.908 1.00 95.00 87 TYR A C 1
ATOM 653 O O . TYR A 1 87 ? -4.568 -7.248 19.320 1.00 95.00 87 TYR A O 1
ATOM 661 N N . SER A 1 88 ? -2.334 -7.291 19.474 1.00 94.81 88 SER A N 1
ATOM 662 C CA . SER A 1 88 ? -2.283 -6.328 20.575 1.00 94.81 88 SER A CA 1
ATOM 663 C C . SER A 1 88 ? -2.718 -4.945 20.089 1.00 94.81 88 SER A C 1
ATOM 665 O O . SER A 1 88 ? -2.425 -4.552 18.965 1.00 94.81 88 SER A O 1
ATOM 667 N N . ASN A 1 89 ? -3.321 -4.124 20.950 1.00 94.81 89 ASN A N 1
ATOM 668 C CA . ASN A 1 89 ? -3.561 -2.714 20.609 1.00 94.81 89 ASN A CA 1
ATOM 669 C C . ASN A 1 89 ? -2.265 -1.906 20.390 1.00 94.81 89 ASN A C 1
ATOM 671 O O . ASN A 1 89 ? -2.321 -0.793 19.865 1.00 94.81 89 ASN A O 1
ATOM 675 N N . SER A 1 90 ? -1.109 -2.452 20.786 1.00 94.25 90 SER A N 1
ATOM 676 C CA . SER A 1 90 ? 0.212 -1.904 20.460 1.00 94.25 90 SER A CA 1
ATOM 677 C C . SER A 1 90 ? 0.689 -2.237 19.044 1.00 94.25 90 SER A C 1
ATOM 679 O O . SER A 1 90 ? 1.576 -1.535 18.558 1.00 94.25 90 SER A O 1
ATOM 681 N N . THR A 1 91 ? 0.123 -3.268 18.400 1.00 95.88 91 THR A N 1
ATOM 682 C CA . THR A 1 91 ? 0.496 -3.705 17.048 1.00 95.88 91 THR A CA 1
ATOM 683 C C . THR A 1 91 ? 0.386 -2.532 16.081 1.00 95.88 91 THR A C 1
ATOM 685 O O . THR A 1 91 ? -0.609 -1.798 16.063 1.00 95.88 91 THR A O 1
ATOM 688 N N . HIS A 1 92 ? 1.420 -2.350 15.262 1.00 97.31 92 HIS A N 1
ATOM 689 C CA . HIS A 1 92 ? 1.514 -1.208 14.363 1.00 97.31 92 HIS A CA 1
ATOM 690 C C . HIS A 1 92 ? 0.759 -1.474 13.060 1.00 97.31 92 HIS A C 1
ATOM 692 O O . HIS A 1 92 ? 1.028 -2.446 12.352 1.00 97.31 92 HIS A O 1
ATOM 698 N N . VAL A 1 93 ? -0.183 -0.603 12.709 1.00 98.38 93 VAL A N 1
ATOM 699 C CA . VAL A 1 93 ? -0.973 -0.748 11.486 1.00 98.38 93 VAL A CA 1
ATOM 700 C C . VAL A 1 93 ? -0.263 -0.062 10.324 1.00 98.38 93 VAL A C 1
ATOM 702 O O . VAL A 1 93 ? -0.102 1.155 10.267 1.00 98.38 93 VAL A O 1
ATOM 705 N N . ASN A 1 94 ? 0.130 -0.861 9.346 1.00 97.94 94 ASN A N 1
ATOM 706 C CA . ASN A 1 94 ? 0.700 -0.410 8.092 1.00 97.94 94 ASN A CA 1
ATOM 707 C C . ASN A 1 94 ? -0.414 -0.272 7.057 1.00 97.94 94 ASN A C 1
ATOM 709 O O . ASN A 1 94 ? -1.018 -1.264 6.666 1.00 97.94 94 ASN A O 1
ATOM 713 N N . CYS A 1 95 ? -0.689 0.938 6.581 1.00 98.00 95 CYS A N 1
ATOM 714 C CA . CYS A 1 95 ? -1.681 1.173 5.541 1.00 98.00 95 CYS A CA 1
ATOM 715 C C . CYS A 1 95 ? -1.012 1.470 4.196 1.00 98.00 95 CYS A C 1
ATOM 717 O O . CYS A 1 95 ? -0.192 2.383 4.075 1.00 98.00 95 CYS A O 1
ATOM 719 N N . LYS A 1 96 ? -1.429 0.740 3.158 1.00 97.19 96 LYS A N 1
ATOM 720 C CA . LYS A 1 96 ? -1.085 1.015 1.763 1.00 97.19 96 LYS A CA 1
ATOM 721 C C . LYS A 1 96 ? -2.324 1.480 0.988 1.00 97.19 96 LYS A C 1
ATOM 723 O O . LYS A 1 96 ? -3.041 0.641 0.436 1.00 97.19 96 LYS A O 1
ATOM 728 N N . PRO A 1 97 ? -2.606 2.793 0.913 1.00 95.50 97 PRO A N 1
ATOM 729 C CA . PRO A 1 97 ? -3.567 3.307 -0.060 1.00 95.50 97 PRO A CA 1
ATOM 730 C C . PRO A 1 97 ? -2.989 3.185 -1.478 1.00 95.50 97 PRO A C 1
ATOM 732 O O . PRO A 1 97 ? -1.785 3.015 -1.640 1.00 95.50 97 PRO A O 1
ATOM 735 N N . ASN A 1 98 ? -3.811 3.266 -2.521 1.00 92.94 98 ASN A N 1
ATOM 736 C CA . ASN A 1 98 ? -3.322 3.382 -3.895 1.00 92.94 98 ASN A CA 1
ATOM 737 C C . ASN A 1 98 ? -3.257 4.867 -4.275 1.00 92.94 98 ASN A C 1
ATOM 739 O O . ASN A 1 98 ? -4.314 5.481 -4.452 1.00 92.94 98 ASN A O 1
ATOM 743 N N . TRP A 1 99 ? -2.062 5.423 -4.491 1.00 90.38 99 TRP A N 1
ATOM 744 C CA . TRP A 1 99 ? -1.887 6.743 -5.112 1.00 90.38 99 TRP A CA 1
ATOM 745 C C . TRP A 1 99 ? -1.272 6.634 -6.506 1.00 90.38 99 TRP A C 1
ATOM 747 O O . TRP A 1 99 ? -0.755 5.593 -6.915 1.00 90.38 99 TRP A O 1
ATOM 757 N N . THR A 1 100 ? -1.396 7.703 -7.292 1.00 81.75 100 THR A N 1
ATOM 758 C CA . THR A 1 100 ? -0.933 7.719 -8.681 1.00 81.75 100 THR A CA 1
ATOM 759 C C . THR A 1 100 ? -0.224 9.011 -9.043 1.00 81.75 100 THR A C 1
ATOM 761 O O . THR A 1 100 ? -0.575 10.100 -8.595 1.00 81.75 100 THR A O 1
ATOM 764 N N . CYS A 1 101 ? 0.763 8.868 -9.921 1.00 77.31 101 CYS A N 1
ATOM 765 C CA . CYS A 1 101 ? 1.522 9.947 -10.534 1.00 77.31 101 CYS A CA 1
ATOM 766 C C . CYS A 1 101 ? 0.790 10.546 -11.742 1.00 77.31 101 CYS A C 1
ATOM 768 O O . CYS A 1 101 ? 1.277 10.465 -12.867 1.00 77.31 101 CYS A O 1
ATOM 770 N N . MET A 1 102 ? -0.408 11.093 -11.535 1.00 65.75 102 MET A N 1
ATOM 771 C CA . MET A 1 102 ? -1.187 11.722 -12.605 1.00 65.75 102 MET A CA 1
ATOM 772 C C . MET A 1 102 ? -1.458 13.196 -12.310 1.00 65.75 102 MET A C 1
ATOM 774 O O . MET A 1 102 ? -1.887 13.564 -11.214 1.00 65.75 102 MET A O 1
ATOM 778 N N . GLY A 1 103 ? -1.243 14.015 -13.341 1.00 59.91 103 GLY A N 1
ATOM 779 C CA . GLY A 1 103 ? -1.531 15.444 -13.351 1.00 59.91 103 GLY A CA 1
ATOM 780 C C . GLY A 1 103 ? -0.288 16.333 -13.282 1.00 59.91 103 GLY A C 1
ATOM 781 O O . GLY A 1 103 ? 0.775 15.934 -12.812 1.00 59.91 103 GLY A O 1
ATOM 782 N N . ARG A 1 104 ? -0.438 17.568 -13.767 1.00 61.78 104 ARG A N 1
ATOM 783 C CA . ARG A 1 104 ? 0.476 18.676 -13.453 1.00 61.78 104 ARG A CA 1
ATOM 784 C C . ARG A 1 104 ? 0.116 19.221 -12.058 1.00 61.78 104 ARG A C 1
ATOM 786 O O . ARG A 1 104 ? -1.042 19.047 -11.650 1.00 61.78 104 ARG A O 1
ATOM 793 N N . PRO A 1 105 ? 1.042 19.877 -11.331 1.00 60.22 105 PRO A N 1
ATOM 794 C CA . PRO A 1 105 ? 0.662 20.710 -10.189 1.00 60.22 105 PRO A CA 1
ATOM 795 C C . PRO A 1 105 ? -0.543 21.596 -10.555 1.00 60.22 105 PRO A C 1
ATOM 797 O O . PRO A 1 105 ? -0.543 22.198 -11.628 1.00 60.22 105 PRO A O 1
ATOM 800 N N . GLY A 1 106 ? -1.587 21.616 -9.719 1.00 61.41 106 GLY A N 1
ATOM 801 C CA . GLY A 1 106 ? -2.815 22.391 -9.969 1.00 61.41 106 GLY A CA 1
ATOM 802 C C . GLY A 1 106 ? -3.871 21.732 -10.872 1.00 61.41 106 GLY A C 1
ATOM 803 O O . GLY A 1 106 ? -4.845 22.381 -11.235 1.00 61.41 106 GLY A O 1
ATOM 804 N N . SER A 1 107 ? -3.703 20.460 -11.250 1.00 69.19 107 SER A N 1
ATOM 805 C CA . SER A 1 107 ? -4.772 19.680 -11.901 1.00 69.19 107 SER A CA 1
ATOM 806 C C . SER A 1 107 ? -5.946 19.412 -10.955 1.00 69.19 107 SER A C 1
ATOM 808 O O . SER A 1 107 ? -5.726 19.186 -9.766 1.00 69.19 107 SER A O 1
ATOM 810 N N . ASP A 1 108 ? -7.167 19.380 -11.501 1.00 75.75 108 ASP A N 1
ATOM 811 C CA . ASP A 1 108 ? -8.394 19.049 -10.767 1.00 75.75 108 ASP A CA 1
ATOM 812 C C . ASP A 1 108 ? -8.247 17.715 -9.997 1.00 75.75 108 ASP A C 1
ATOM 814 O O . ASP A 1 108 ? -8.059 16.662 -10.625 1.00 75.75 108 ASP A O 1
ATOM 818 N N . PRO A 1 109 ? -8.319 17.728 -8.652 1.00 71.56 109 PRO A N 1
ATOM 819 C CA . PRO A 1 109 ? -8.244 16.522 -7.834 1.00 71.56 109 PRO A CA 1
ATOM 820 C C . PRO A 1 109 ? -9.338 15.490 -8.154 1.00 71.56 109 PRO A C 1
ATOM 822 O O . PRO A 1 109 ? -9.075 14.286 -8.063 1.00 71.56 109 PRO A O 1
ATOM 825 N N . GLU A 1 110 ? -10.531 15.916 -8.588 1.00 81.62 110 GLU A N 1
ATOM 826 C CA . GLU A 1 110 ? -11.658 15.011 -8.856 1.00 81.62 110 GLU A CA 1
ATOM 827 C C . GLU A 1 110 ? -11.419 14.091 -10.057 1.00 81.62 110 GLU A C 1
ATOM 829 O O . GLU A 1 110 ? -11.908 12.951 -10.103 1.00 81.62 110 GLU A O 1
ATOM 834 N N . SER A 1 111 ? -10.620 14.554 -11.021 1.00 79.56 111 SER A N 1
ATOM 835 C CA . SER A 1 111 ? -10.185 13.759 -12.173 1.00 79.56 111 SER A CA 1
ATOM 836 C C . SER A 1 111 ? -9.399 12.501 -11.769 1.00 79.56 111 SER A C 1
ATOM 838 O O . SER A 1 111 ? -9.376 11.510 -12.502 1.00 79.56 111 SER A O 1
ATOM 840 N N . LYS A 1 112 ? -8.792 12.491 -10.572 1.00 79.81 112 LYS A N 1
ATOM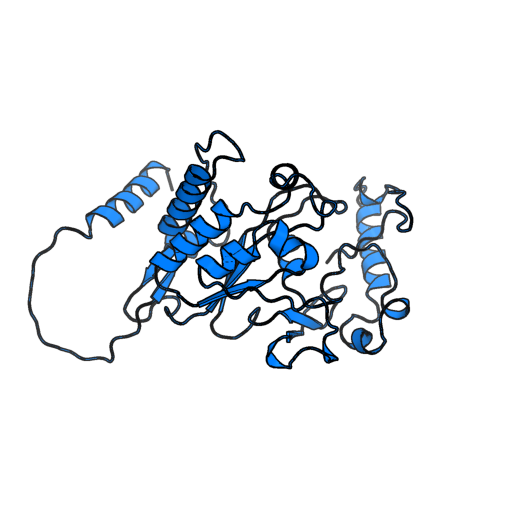 841 C CA . LYS A 1 112 ? -7.947 11.391 -10.076 1.00 79.81 112 LYS A CA 1
ATOM 842 C C . LYS A 1 112 ? -8.724 10.353 -9.267 1.00 79.81 112 LYS A C 1
ATOM 844 O O . LYS A 1 112 ? -8.210 9.256 -9.037 1.00 79.81 112 LYS A O 1
ATOM 849 N N . LEU A 1 113 ? -9.968 10.642 -8.880 1.00 85.56 113 LEU A N 1
ATOM 850 C CA . LEU A 1 113 ? -10.789 9.765 -8.031 1.00 85.56 113 LEU A CA 1
ATOM 851 C C . LEU A 1 113 ? -11.095 8.406 -8.681 1.00 85.56 113 LEU A C 1
ATOM 853 O O . LEU A 1 113 ? -11.359 7.428 -7.982 1.00 85.56 113 LEU A O 1
ATOM 857 N N . GLY A 1 114 ? -11.005 8.301 -10.010 1.00 85.94 114 GLY A N 1
ATOM 858 C CA . GLY A 1 114 ? -11.132 7.028 -10.728 1.00 85.94 114 GLY A CA 1
ATOM 859 C C . GLY A 1 114 ? -9.936 6.087 -10.544 1.00 85.94 114 GLY A C 1
ATOM 860 O O . GLY A 1 114 ? -10.083 4.874 -10.662 1.00 85.94 114 GLY A O 1
ATOM 861 N N . ILE A 1 115 ? -8.756 6.615 -10.209 1.00 86.75 115 ILE A N 1
ATOM 862 C CA . ILE A 1 115 ? -7.500 5.850 -10.217 1.00 86.75 115 ILE A CA 1
ATOM 863 C C . ILE A 1 115 ? -6.720 5.896 -8.909 1.00 86.75 115 ILE A C 1
ATOM 865 O O . ILE A 1 115 ? -5.752 5.145 -8.781 1.00 86.75 115 ILE A O 1
ATOM 869 N N . THR A 1 116 ? -7.125 6.740 -7.966 1.00 89.88 116 THR A N 1
ATOM 870 C CA . THR A 1 116 ? -6.542 6.898 -6.632 1.00 89.88 116 THR A CA 1
ATOM 871 C C . THR A 1 116 ? -7.586 6.529 -5.572 1.00 89.88 116 THR A C 1
ATOM 873 O O . THR A 1 116 ? -8.792 6.657 -5.798 1.00 89.88 116 THR A O 1
ATOM 876 N N . THR A 1 117 ? -7.140 6.007 -4.430 1.00 92.69 117 THR A N 1
ATOM 877 C CA . THR A 1 117 ? -7.997 5.809 -3.259 1.00 92.69 117 THR A CA 1
ATOM 878 C C . THR A 1 117 ? -8.404 7.171 -2.692 1.00 92.69 117 THR A C 1
ATOM 880 O O . THR A 1 117 ? -7.554 8.039 -2.495 1.00 92.69 117 THR A O 1
ATOM 883 N N . ASP A 1 118 ? -9.702 7.347 -2.453 1.00 93.94 118 ASP A N 1
ATOM 884 C CA . ASP A 1 118 ? -10.285 8.586 -1.940 1.00 93.94 118 ASP A CA 1
ATOM 885 C C . ASP A 1 118 ? -9.824 8.892 -0.501 1.00 93.94 118 ASP A C 1
ATOM 887 O O . ASP A 1 118 ? -9.702 7.983 0.325 1.00 93.94 118 ASP A O 1
ATOM 891 N N . LEU A 1 119 ? -9.576 10.172 -0.197 1.00 94.62 119 LEU A N 1
ATOM 892 C CA . LEU A 1 119 ? -9.123 10.627 1.123 1.00 94.62 119 LEU A CA 1
ATOM 893 C C . LEU A 1 119 ? -10.127 10.312 2.233 1.00 94.62 119 LEU A C 1
ATOM 895 O O . LEU A 1 119 ? -9.735 9.842 3.301 1.00 94.62 119 LEU A O 1
ATOM 899 N N . ASN A 1 120 ? -11.408 10.570 1.978 1.00 97.00 120 ASN A N 1
ATOM 900 C CA . ASN A 1 120 ? -12.488 10.361 2.935 1.00 97.00 120 ASN A CA 1
ATOM 901 C C . ASN A 1 120 ? -12.687 8.867 3.185 1.00 97.00 120 ASN A C 1
ATOM 903 O O . ASN A 1 120 ? -12.932 8.466 4.320 1.00 97.00 120 ASN A O 1
ATOM 907 N N . TYR A 1 121 ? -12.497 8.034 2.155 1.00 97.50 121 TYR A N 1
ATOM 908 C CA . TYR A 1 121 ? -12.518 6.580 2.315 1.00 97.50 121 TYR A CA 1
ATOM 909 C C . TYR A 1 121 ? -11.367 6.095 3.205 1.00 97.50 121 TYR A C 1
ATOM 911 O O . TYR A 1 121 ? -11.600 5.323 4.133 1.00 97.50 121 TYR A O 1
ATOM 919 N N . ILE A 1 122 ? -10.130 6.547 2.948 1.00 97.81 122 ILE A N 1
ATOM 920 C CA . ILE A 1 122 ? -8.963 6.184 3.772 1.00 97.81 122 ILE A CA 1
ATOM 921 C C . ILE A 1 122 ? -9.207 6.598 5.222 1.00 97.81 122 ILE A C 1
ATOM 923 O O . ILE A 1 122 ? -9.046 5.783 6.130 1.00 97.81 122 ILE A O 1
ATOM 927 N N . GLU A 1 123 ? -9.621 7.847 5.438 1.00 98.12 123 GLU A N 1
ATOM 928 C CA . GLU A 1 123 ? -9.842 8.370 6.779 1.00 98.12 123 GLU A CA 1
ATOM 929 C C . GLU A 1 123 ? -10.965 7.627 7.507 1.00 98.12 123 GLU A C 1
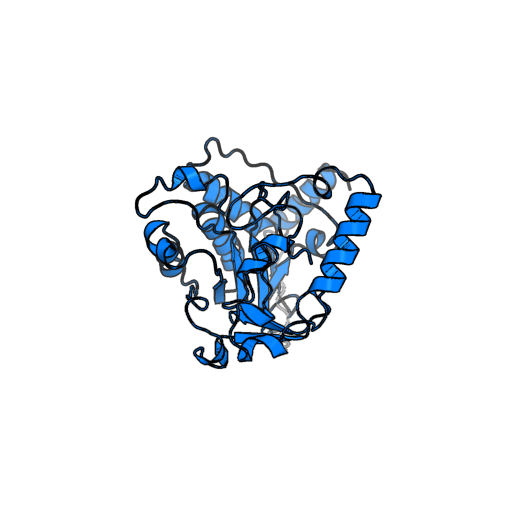ATOM 931 O O . GLU A 1 123 ? -10.763 7.183 8.636 1.00 98.12 123 GLU A O 1
ATOM 936 N N . GLY A 1 124 ? -12.122 7.453 6.864 1.00 98.50 124 GLY A N 1
ATOM 937 C CA . GLY A 1 124 ? -13.262 6.747 7.444 1.00 98.50 124 GLY A CA 1
ATOM 938 C C . GLY A 1 124 ? -12.900 5.316 7.815 1.00 98.50 124 GLY A C 1
ATOM 939 O O . GLY A 1 124 ? -13.113 4.903 8.956 1.00 98.50 124 GLY A O 1
ATOM 940 N N . PHE A 1 125 ? -12.266 4.586 6.893 1.00 98.75 125 PHE A N 1
ATOM 941 C CA . PHE A 1 125 ? -11.848 3.207 7.128 1.00 98.75 125 PHE A CA 1
ATOM 942 C C . PHE A 1 125 ? -10.873 3.114 8.307 1.00 98.75 125 PHE A C 1
ATOM 944 O O . PHE A 1 125 ? -11.132 2.389 9.267 1.00 98.75 125 PHE A O 1
ATOM 951 N N . LEU A 1 126 ? -9.780 3.883 8.286 1.00 98.56 126 LEU A N 1
ATOM 952 C CA . LEU A 1 126 ? -8.756 3.816 9.331 1.00 98.56 126 LEU A CA 1
ATOM 953 C C . LEU A 1 126 ? -9.257 4.332 10.684 1.00 98.56 126 LEU A C 1
ATOM 955 O O . LEU A 1 126 ? -8.885 3.766 11.709 1.00 98.56 126 LEU A O 1
ATOM 959 N N . LYS A 1 127 ? -10.151 5.330 10.730 1.00 98.12 127 LYS A N 1
ATOM 960 C CA . LYS A 1 127 ? -10.821 5.718 11.984 1.00 98.12 127 LYS A CA 1
ATOM 961 C C . LYS A 1 127 ? -11.737 4.617 12.514 1.00 98.12 127 LYS A C 1
ATOM 963 O O . LYS A 1 127 ? -11.804 4.427 13.730 1.00 98.12 127 LYS A O 1
ATOM 968 N N . GLY A 1 128 ? -12.407 3.875 11.633 1.00 98.12 128 GLY A N 1
ATOM 969 C CA . GLY A 1 128 ? -13.183 2.695 12.011 1.00 98.12 128 GLY A CA 1
ATOM 970 C C . GLY A 1 128 ? -12.306 1.629 12.671 1.00 98.12 128 GLY A C 1
ATOM 971 O O . GLY A 1 128 ? -12.666 1.125 13.733 1.00 98.12 128 GLY A O 1
ATOM 972 N N . VAL A 1 129 ? -11.119 1.362 12.111 1.00 98.19 129 VAL A N 1
ATOM 973 C CA . VAL A 1 129 ? -10.124 0.450 12.708 1.00 98.19 129 VAL A CA 1
ATOM 974 C C . VAL A 1 129 ? -9.578 1.000 14.029 1.00 98.19 129 VAL A C 1
ATOM 976 O O . VAL A 1 129 ? -9.543 0.282 15.026 1.00 98.19 129 VAL A O 1
ATOM 979 N N . LYS A 1 130 ? -9.242 2.293 14.096 1.00 96.88 130 LYS A N 1
ATOM 980 C CA . LYS A 1 130 ? -8.721 2.953 15.307 1.00 96.88 130 LYS A CA 1
ATOM 981 C C . LYS A 1 130 ? -9.692 2.871 16.480 1.00 96.88 130 LYS A C 1
ATOM 983 O O . LYS A 1 130 ? -9.269 2.672 17.617 1.00 96.88 130 LYS A O 1
ATOM 988 N N . ASN A 1 131 ? -10.996 2.922 16.208 1.00 96.00 131 ASN A N 1
ATOM 989 C CA . ASN A 1 131 ? -12.039 2.736 17.220 1.00 96.00 131 ASN A CA 1
ATOM 990 C C . ASN A 1 131 ? -12.091 1.302 17.801 1.00 96.00 131 ASN A C 1
ATOM 992 O O . ASN A 1 131 ? -12.711 1.059 18.843 1.00 96.00 131 ASN A O 1
ATOM 996 N N . ARG A 1 132 ? -11.435 0.336 17.146 1.00 95.25 132 ARG A N 1
ATOM 997 C CA . ARG A 1 132 ? -11.329 -1.055 17.605 1.00 95.25 132 ARG A CA 1
ATOM 998 C C . ARG A 1 132 ? -10.099 -1.326 18.454 1.00 95.25 132 ARG A C 1
ATOM 1000 O O . ARG A 1 132 ? -10.089 -2.357 19.108 1.00 95.25 132 ARG A O 1
ATOM 1007 N N . GLY A 1 133 ? -9.142 -0.405 18.550 1.00 93.75 133 GLY A N 1
ATOM 1008 C CA . GLY A 1 133 ? -8.013 -0.593 19.459 1.00 93.75 133 GLY A CA 1
ATOM 1009 C C . GLY A 1 133 ? -6.687 0.005 19.009 1.00 93.75 133 GLY A C 1
ATOM 1010 O O . GLY A 1 133 ? -6.160 0.839 19.748 1.00 93.75 133 GLY A O 1
ATOM 1011 N N . PRO A 1 134 ? -6.136 -0.371 17.840 1.00 95.56 134 PRO A N 1
ATOM 1012 C CA . PRO A 1 134 ? -4.784 0.022 17.466 1.00 95.56 134 PRO A CA 1
ATOM 1013 C C . PRO A 1 134 ? -4.699 1.530 17.260 1.00 95.56 134 PRO A C 1
ATOM 1015 O O . PRO A 1 134 ? -5.606 2.127 16.675 1.00 95.56 134 PRO A O 1
ATOM 1018 N N . GLN A 1 135 ? -3.614 2.139 17.746 1.00 94.38 135 GLN A N 1
ATOM 1019 C CA . GLN A 1 135 ? -3.406 3.595 17.717 1.00 94.38 135 GLN A CA 1
ATOM 1020 C C . GLN A 1 135 ? -2.223 4.040 16.850 1.00 94.38 135 GLN A C 1
ATOM 1022 O O . GLN A 1 135 ? -2.172 5.209 16.468 1.00 94.38 135 GLN A O 1
ATOM 1027 N N . ASN A 1 136 ? -1.316 3.122 16.509 1.00 96.38 136 ASN A N 1
ATOM 1028 C CA . ASN A 1 136 ? -0.107 3.413 15.745 1.00 96.38 136 ASN A CA 1
ATOM 1029 C C . ASN A 1 136 ? -0.336 3.072 14.271 1.00 96.38 136 ASN A C 1
ATOM 1031 O O . ASN A 1 136 ? -0.600 1.914 13.946 1.00 96.38 136 ASN A O 1
ATOM 1035 N N . TYR A 1 137 ? -0.254 4.072 13.391 1.00 98.19 137 TYR A N 1
ATOM 1036 C CA . TYR A 1 137 ? -0.505 3.907 11.959 1.00 98.19 137 TYR A CA 1
ATOM 1037 C C . TYR A 1 137 ? 0.597 4.557 11.141 1.00 98.19 137 TYR A C 1
ATOM 1039 O O . TYR A 1 137 ? 0.898 5.730 11.357 1.00 98.19 137 TYR A O 1
ATOM 1047 N N . SER A 1 138 ? 1.104 3.841 10.140 1.00 97.81 138 SER A N 1
ATOM 1048 C CA . SER A 1 138 ? 1.926 4.423 9.077 1.00 97.81 138 SER A CA 1
ATOM 1049 C C . SER A 1 138 ? 1.230 4.283 7.731 1.00 97.81 138 SER A C 1
ATOM 1051 O O . SER A 1 138 ? 0.730 3.212 7.388 1.00 97.81 138 SER A O 1
ATOM 1053 N N . LEU A 1 139 ? 1.244 5.348 6.934 1.00 97.56 139 LEU A N 1
ATOM 1054 C CA . LEU A 1 139 ? 0.949 5.296 5.508 1.00 97.56 139 LEU A CA 1
ATOM 1055 C C . LEU A 1 139 ? 2.279 5.276 4.758 1.00 97.56 139 LEU A C 1
ATOM 1057 O O . LEU A 1 139 ? 3.158 6.107 5.007 1.00 97.56 139 LEU A O 1
ATOM 1061 N N . ARG A 1 140 ? 2.432 4.324 3.835 1.00 95.00 140 ARG A N 1
ATOM 1062 C CA . ARG A 1 140 ? 3.573 4.293 2.910 1.00 95.00 140 ARG A CA 1
ATOM 1063 C C . ARG A 1 140 ? 3.095 4.219 1.481 1.00 95.00 140 ARG A C 1
ATOM 1065 O O . ARG A 1 140 ? 2.193 3.454 1.151 1.00 95.00 140 ARG A O 1
ATOM 1072 N N . GLU A 1 141 ? 3.731 5.018 0.647 1.00 93.31 141 GLU A N 1
ATOM 1073 C CA . GLU A 1 141 ? 3.502 5.089 -0.784 1.00 93.31 141 GLU A CA 1
ATOM 1074 C C . GLU A 1 141 ? 4.764 5.663 -1.435 1.00 93.31 141 GLU 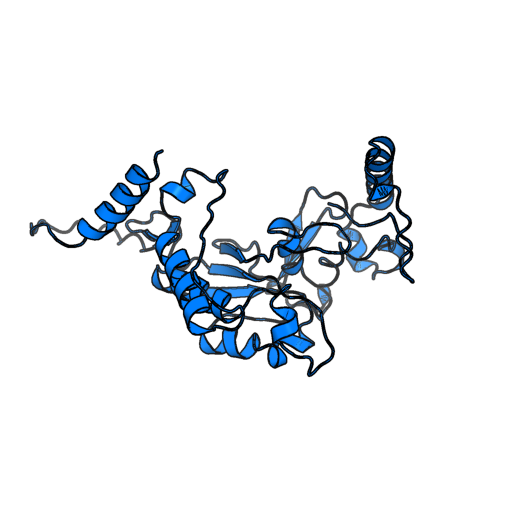A C 1
ATOM 1076 O O . GLU A 1 141 ? 5.461 6.472 -0.828 1.00 93.31 141 GLU A O 1
ATOM 1081 N N . CYS A 1 142 ? 5.075 5.229 -2.652 1.00 91.06 142 CYS A N 1
ATOM 1082 C CA . CYS A 1 142 ? 6.201 5.736 -3.433 1.00 91.06 142 CYS A CA 1
ATOM 1083 C C . CYS A 1 142 ? 5.755 6.655 -4.574 1.00 91.06 142 CYS A C 1
ATOM 1085 O O . CYS A 1 142 ? 6.575 7.326 -5.203 1.00 91.06 142 CYS A O 1
ATOM 1087 N N . ALA A 1 143 ? 4.460 6.652 -4.898 1.00 88.56 143 ALA A N 1
ATOM 1088 C CA . ALA A 1 143 ? 3.914 7.417 -6.003 1.00 88.56 143 ALA A CA 1
ATOM 1089 C C . ALA A 1 143 ? 3.910 8.924 -5.700 1.00 88.56 143 ALA A C 1
ATOM 1091 O O . ALA A 1 143 ? 3.109 9.415 -4.905 1.00 88.56 143 ALA A O 1
ATOM 1092 N N . CYS A 1 144 ? 4.775 9.645 -6.413 1.00 85.12 144 CYS A N 1
ATOM 1093 C CA . CYS A 1 144 ? 4.796 11.100 -6.543 1.00 85.12 144 CYS A CA 1
ATOM 1094 C C . CYS A 1 144 ? 4.641 11.893 -5.233 1.00 85.12 144 CYS A C 1
ATOM 1096 O O . CYS A 1 144 ? 3.670 12.645 -5.088 1.00 85.12 144 CYS A O 1
ATOM 1098 N N . PRO A 1 145 ? 5.607 11.762 -4.305 1.00 89.44 145 PRO A N 1
ATOM 1099 C CA . PRO A 1 145 ? 5.633 12.514 -3.049 1.00 89.44 145 PRO A CA 1
ATOM 1100 C C . PRO A 1 145 ? 5.492 14.027 -3.218 1.00 89.44 145 PRO A C 1
ATOM 1102 O O . PRO A 1 145 ? 4.801 14.670 -2.431 1.00 89.44 145 PRO A O 1
ATOM 1105 N N . GLN A 1 146 ? 6.001 14.586 -4.317 1.00 86.88 146 GLN A N 1
ATOM 1106 C CA . GLN A 1 146 ? 5.855 16.004 -4.651 1.00 86.88 146 GLN A CA 1
ATOM 1107 C C . GLN A 1 146 ? 4.398 16.476 -4.823 1.00 86.88 146 GLN A C 1
ATOM 1109 O O . GLN A 1 146 ? 4.147 17.676 -4.883 1.00 86.88 146 GLN A O 1
ATOM 1114 N N . PHE A 1 147 ? 3.429 15.562 -4.942 1.00 85.75 147 PHE A N 1
ATOM 1115 C CA . PHE A 1 147 ? 2.007 15.898 -5.053 1.00 85.75 147 PHE A CA 1
ATOM 1116 C C . PHE A 1 147 ? 1.206 15.600 -3.783 1.00 85.75 147 PHE A C 1
ATOM 1118 O O . PHE A 1 147 ? -0.000 15.840 -3.780 1.00 85.75 147 PHE A O 1
ATOM 1125 N N . TRP A 1 148 ? 1.815 15.078 -2.716 1.00 89.62 148 TRP A N 1
ATOM 1126 C CA . TRP A 1 148 ? 1.056 14.640 -1.541 1.00 89.62 148 TRP A CA 1
ATOM 1127 C C . TRP A 1 148 ? 0.346 15.776 -0.818 1.00 89.62 148 TRP A C 1
ATOM 1129 O O . TRP A 1 148 ? -0.815 15.621 -0.440 1.00 89.62 148 TRP A O 1
ATOM 1139 N N . GLU A 1 149 ? 1.003 16.926 -0.703 1.00 89.44 149 GLU A N 1
ATOM 1140 C CA . GLU A 1 149 ? 0.423 18.120 -0.093 1.00 89.44 149 GLU A CA 1
ATOM 1141 C C . GLU A 1 149 ? -0.755 18.649 -0.921 1.00 89.44 149 GLU A C 1
ATOM 1143 O O . GLU A 1 149 ? -1.874 18.730 -0.423 1.00 89.44 149 GLU A O 1
ATOM 1148 N N . SER A 1 150 ? -0.538 18.907 -2.217 1.00 85.19 150 SER A N 1
ATOM 1149 C CA . SER A 1 150 ? -1.586 19.433 -3.111 1.00 85.19 150 SER A CA 1
ATOM 1150 C C . SER A 1 150 ? -2.784 18.494 -3.304 1.00 85.19 150 SER A C 1
ATOM 1152 O O . SER A 1 150 ? -3.890 18.963 -3.553 1.00 85.19 150 SER A O 1
ATOM 1154 N N . ASN A 1 151 ? -2.592 17.178 -3.164 1.00 85.50 151 ASN A N 1
ATOM 1155 C CA . ASN A 1 151 ? -3.684 16.202 -3.185 1.00 85.50 151 ASN A CA 1
ATOM 1156 C C . ASN A 1 151 ? -4.313 15.977 -1.795 1.00 85.50 151 ASN A C 1
ATOM 1158 O O . ASN A 1 151 ? -5.184 15.122 -1.674 1.00 85.50 151 ASN A O 1
ATOM 1162 N N . GLY A 1 152 ? -3.871 16.681 -0.747 1.00 90.12 152 GLY A N 1
ATOM 1163 C CA . GLY A 1 152 ? -4.444 16.621 0.600 1.00 90.12 152 GLY A CA 1
ATOM 1164 C C . GLY A 1 152 ? -4.032 15.415 1.457 1.00 90.12 152 GLY A C 1
ATOM 1165 O O . GLY A 1 152 ? -4.572 15.252 2.553 1.00 90.12 152 GLY A O 1
ATOM 1166 N N . TYR A 1 153 ? -3.083 14.578 1.016 1.00 92.38 153 TYR A N 1
ATOM 1167 C CA . TYR A 1 153 ? -2.618 13.417 1.795 1.00 92.38 153 TYR A CA 1
ATOM 1168 C C . TYR A 1 153 ? -1.896 13.837 3.070 1.00 92.38 153 TYR A C 1
ATOM 1170 O O . TYR A 1 153 ? -2.145 13.246 4.119 1.00 92.38 153 TYR A O 1
ATOM 1178 N N . THR A 1 154 ? -1.054 14.872 2.993 1.00 94.31 154 THR A N 1
ATOM 1179 C CA . THR A 1 154 ? -0.303 15.389 4.146 1.00 94.31 154 THR A CA 1
ATOM 1180 C C . THR A 1 154 ? -1.253 15.888 5.233 1.00 94.31 154 THR A C 1
ATOM 1182 O O . THR A 1 154 ? -1.250 15.357 6.339 1.00 94.31 154 THR A O 1
ATOM 1185 N N . ALA A 1 155 ? -2.171 16.795 4.883 1.00 96.06 155 ALA A N 1
ATOM 1186 C CA . ALA A 1 155 ? -3.163 17.325 5.820 1.00 96.06 155 ALA A CA 1
ATOM 1187 C C . ALA A 1 155 ? -4.091 16.237 6.399 1.00 96.06 155 ALA A C 1
ATOM 1189 O O . ALA A 1 155 ? -4.558 16.347 7.534 1.00 96.06 155 ALA A O 1
ATOM 1190 N N . MET A 1 156 ? -4.391 15.180 5.631 1.00 96.75 156 MET A N 1
ATOM 1191 C CA . MET A 1 156 ? -5.153 14.027 6.124 1.00 96.75 156 MET A CA 1
ATOM 1192 C C . MET A 1 156 ? -4.353 13.183 7.115 1.00 96.75 156 MET A C 1
ATOM 1194 O O . MET A 1 156 ? -4.893 12.809 8.156 1.00 96.75 156 MET A O 1
ATOM 1198 N N . ALA A 1 157 ? -3.082 12.907 6.829 1.00 97.69 157 ALA A N 1
ATOM 1199 C CA . ALA A 1 157 ? -2.220 12.162 7.735 1.00 97.69 157 ALA A CA 1
ATOM 1200 C C . ALA A 1 157 ? -2.019 12.917 9.059 1.00 97.69 157 ALA A C 1
ATOM 1202 O O . ALA A 1 157 ? -2.255 12.349 10.126 1.00 97.69 157 ALA A O 1
ATOM 1203 N N . GLU A 1 158 ? -1.701 14.213 8.996 1.00 97.56 158 GLU A N 1
ATOM 1204 C CA . GLU A 1 158 ? -1.468 15.069 10.166 1.00 97.56 158 GLU A CA 1
ATOM 1205 C C . GLU A 1 158 ? -2.685 15.129 11.094 1.00 97.56 158 GLU A C 1
ATOM 1207 O O . GLU A 1 158 ? -2.575 14.803 12.277 1.00 97.56 158 GLU A O 1
ATOM 1212 N N . ARG A 1 159 ? -3.879 15.450 10.566 1.00 97.19 159 ARG A N 1
ATOM 1213 C CA . ARG A 1 159 ? -5.097 15.565 11.395 1.00 97.19 159 ARG A CA 1
ATOM 1214 C C . ARG A 1 159 ? -5.508 14.253 12.071 1.00 97.19 159 ARG A C 1
ATOM 1216 O O . ARG A 1 159 ? -6.278 14.273 13.029 1.00 97.19 159 ARG A O 1
ATOM 1223 N N . ASN A 1 160 ? -5.041 13.114 11.559 1.00 97.19 160 ASN A N 1
ATOM 1224 C CA . ASN A 1 160 ? -5.349 11.786 12.093 1.00 97.19 160 ASN A CA 1
ATOM 1225 C C . ASN A 1 160 ? -4.212 11.177 12.925 1.00 97.19 160 ASN A C 1
ATOM 1227 O O . ASN A 1 160 ? -4.401 10.100 13.510 1.00 97.19 160 ASN A O 1
ATOM 1231 N N . ASN A 1 161 ? -3.072 11.871 13.020 1.00 97.12 161 ASN A N 1
ATOM 1232 C CA . ASN A 1 161 ? -1.831 11.364 13.597 1.00 97.12 161 ASN A CA 1
ATOM 1233 C C . ASN A 1 161 ? -1.378 10.057 12.925 1.00 97.12 161 ASN A C 1
ATOM 1235 O O . ASN A 1 161 ? -1.090 9.063 13.594 1.00 97.12 161 ASN A O 1
ATOM 1239 N N . PHE A 1 162 ? -1.395 10.037 11.593 1.00 97.81 162 PHE A N 1
ATOM 1240 C CA . PHE A 1 162 ? -0.799 8.964 10.816 1.00 97.81 162 PHE A CA 1
ATOM 1241 C C . PHE A 1 162 ? 0.620 9.343 10.398 1.00 97.81 162 PHE A C 1
ATOM 1243 O O . PHE A 1 162 ? 0.858 10.436 9.891 1.00 97.81 162 PHE A O 1
ATOM 1250 N N . ASP A 1 163 ? 1.554 8.413 10.554 1.00 97.31 163 ASP A N 1
ATOM 1251 C CA . ASP A 1 163 ? 2.926 8.573 10.090 1.00 97.31 163 ASP A CA 1
ATOM 1252 C C . ASP A 1 163 ? 2.973 8.425 8.560 1.00 97.31 163 ASP A C 1
ATOM 1254 O O . ASP A 1 163 ? 2.897 7.319 8.020 1.00 97.31 163 ASP A O 1
ATOM 1258 N N . LEU A 1 164 ? 3.113 9.547 7.855 1.00 96.75 164 LEU A N 1
ATOM 1259 C CA . LEU A 1 164 ? 3.379 9.607 6.421 1.00 96.75 164 LEU A CA 1
ATOM 1260 C C . LEU A 1 164 ? 4.778 10.193 6.195 1.00 96.75 164 LEU A C 1
ATOM 1262 O O . LEU A 1 164 ? 5.021 11.354 6.511 1.00 96.75 164 LEU A O 1
ATOM 1266 N N . ARG A 1 165 ? 5.689 9.400 5.619 1.00 93.56 165 ARG A N 1
ATOM 1267 C CA . ARG A 1 165 ? 7.068 9.812 5.312 1.00 93.56 165 ARG A CA 1
ATOM 1268 C C . ARG A 1 165 ? 7.412 9.541 3.860 1.00 93.56 165 ARG A C 1
ATOM 1270 O O . ARG A 1 165 ? 7.060 8.497 3.312 1.00 93.56 165 ARG A O 1
ATOM 1277 N N . GLU A 1 166 ? 8.147 10.467 3.258 1.00 91.94 166 GLU A N 1
ATOM 1278 C CA . GLU A 1 166 ? 8.759 10.275 1.950 1.00 91.94 166 GLU A CA 1
ATOM 1279 C C . GLU A 1 166 ? 10.076 9.504 2.109 1.00 91.94 166 GLU A C 1
ATOM 1281 O O . GLU A 1 166 ? 11.086 10.059 2.534 1.00 91.94 166 GLU A O 1
ATOM 1286 N N . LEU A 1 167 ? 10.080 8.223 1.736 1.00 92.94 167 LEU A N 1
ATOM 1287 C CA . LEU A 1 167 ? 11.273 7.362 1.803 1.00 92.94 167 LEU A CA 1
ATOM 1288 C C . LEU A 1 167 ? 11.743 6.906 0.411 1.00 92.94 167 LEU A C 1
ATOM 1290 O O . LEU A 1 167 ? 12.500 5.948 0.268 1.00 92.94 167 LEU A O 1
ATOM 1294 N N . THR A 1 168 ? 11.270 7.577 -0.645 1.00 89.50 168 THR A N 1
ATOM 1295 C CA . THR A 1 168 ? 11.479 7.159 -2.043 1.00 89.50 168 THR A CA 1
ATOM 1296 C C . THR A 1 168 ? 12.253 8.156 -2.896 1.00 89.50 168 THR A C 1
ATOM 1298 O O . THR A 1 168 ? 12.575 7.838 -4.042 1.00 89.50 168 THR A O 1
ATOM 1301 N N . SER A 1 169 ? 12.589 9.337 -2.369 1.00 88.00 169 SER A N 1
ATOM 1302 C CA . SER A 1 169 ? 13.449 10.321 -3.047 1.00 88.00 169 SER A CA 1
ATOM 1303 C C . SER A 1 169 ? 14.937 9.987 -2.935 1.00 88.00 169 SER A C 1
ATOM 1305 O O . SER A 1 169 ? 15.719 10.286 -3.840 1.00 88.00 169 SER A O 1
ATOM 1307 N N . LYS A 1 170 ? 15.341 9.299 -1.865 1.00 92.62 170 LYS A N 1
ATOM 1308 C CA . LYS A 1 170 ? 16.730 8.912 -1.601 1.00 92.62 170 LYS A CA 1
ATOM 1309 C C . LYS A 1 170 ? 16.999 7.472 -2.026 1.00 92.62 170 LYS A C 1
ATOM 1311 O O . LYS A 1 170 ? 16.114 6.623 -1.999 1.00 92.62 170 LYS A O 1
ATOM 1316 N N . ASP A 1 171 ? 18.226 7.212 -2.457 1.00 95.44 171 ASP A N 1
ATOM 1317 C CA . ASP A 1 171 ? 18.706 5.843 -2.637 1.00 95.44 171 ASP A CA 1
ATOM 1318 C C . ASP A 1 171 ? 18.910 5.159 -1.281 1.00 95.44 171 ASP A C 1
ATOM 1320 O O . ASP A 1 171 ? 19.137 5.837 -0.281 1.00 95.44 171 ASP A O 1
ATOM 1324 N N . TYR A 1 172 ? 18.850 3.825 -1.243 1.00 95.25 172 TYR A N 1
ATOM 1325 C CA . TYR A 1 172 ? 18.810 3.085 0.027 1.00 95.25 172 TYR A CA 1
ATOM 1326 C C . TYR A 1 172 ? 20.033 3.314 0.930 1.00 95.25 172 TYR A C 1
ATOM 1328 O O . TYR A 1 172 ? 19.910 3.222 2.142 1.00 95.25 172 TYR A O 1
ATOM 1336 N N . TRP A 1 173 ? 21.204 3.625 0.363 1.00 95.81 173 TRP A N 1
ATOM 1337 C CA . TRP A 1 173 ? 22.425 3.924 1.129 1.00 95.81 173 TRP A CA 1
ATOM 1338 C C . TRP A 1 173 ? 22.441 5.340 1.729 1.00 95.81 173 TRP A C 1
ATOM 1340 O O . TRP A 1 173 ? 23.367 5.678 2.455 1.00 95.81 173 TRP A O 1
ATOM 1350 N N . ASN A 1 174 ? 21.456 6.174 1.385 1.00 96.62 174 ASN A N 1
ATOM 1351 C CA . ASN A 1 174 ? 21.247 7.517 1.930 1.00 96.62 174 ASN A CA 1
ATOM 1352 C C . ASN A 1 174 ? 20.007 7.578 2.848 1.00 96.62 174 ASN A C 1
ATOM 1354 O O . ASN A 1 174 ? 19.603 8.671 3.252 1.00 96.62 174 ASN A O 1
ATOM 1358 N N . LEU A 1 175 ? 19.349 6.440 3.086 1.00 95.31 175 LEU A N 1
ATOM 1359 C CA . LEU A 1 175 ? 18.296 6.295 4.086 1.00 95.31 175 LEU A CA 1
ATOM 1360 C C . LEU A 1 175 ? 18.926 5.869 5.410 1.00 95.31 175 LEU A C 1
ATOM 1362 O O . LEU A 1 175 ? 19.959 5.196 5.412 1.00 95.31 175 LEU A O 1
ATOM 1366 N N . GLU A 1 176 ? 18.279 6.222 6.516 1.00 95.56 176 GLU A N 1
ATOM 1367 C CA . GLU A 1 176 ? 18.663 5.667 7.809 1.00 95.56 176 GLU A CA 1
ATOM 1368 C C . GLU A 1 176 ? 18.398 4.149 7.820 1.00 95.56 176 GLU A C 1
ATOM 1370 O O . GLU A 1 176 ? 17.453 3.685 7.164 1.00 95.56 176 GLU A O 1
ATOM 1375 N N . PRO A 1 177 ? 19.207 3.341 8.529 1.00 91.56 177 PRO A N 1
ATOM 1376 C CA . PRO A 1 177 ? 19.027 1.888 8.578 1.00 91.56 177 PRO A CA 1
ATOM 1377 C C . PRO A 1 177 ? 17.610 1.447 8.978 1.00 91.56 177 PRO A C 1
ATOM 1379 O O . PRO A 1 177 ? 17.108 0.439 8.485 1.00 91.56 177 PRO A O 1
ATOM 1382 N N . GLU A 1 178 ? 16.947 2.209 9.845 1.00 93.31 178 GLU A N 1
ATOM 1383 C CA . GLU A 1 178 ? 15.579 1.993 10.311 1.00 93.31 178 GLU A CA 1
ATOM 1384 C C . GLU A 1 178 ? 14.496 2.347 9.285 1.00 93.31 178 GLU A C 1
ATOM 1386 O O . GLU A 1 178 ? 13.350 1.947 9.469 1.00 93.31 178 GLU A O 1
ATOM 1391 N N . ASP A 1 179 ? 14.823 3.064 8.207 1.00 95.75 179 ASP A N 1
ATOM 1392 C CA . ASP A 1 179 ? 13.857 3.500 7.192 1.00 95.75 179 ASP A CA 1
ATOM 1393 C C . ASP A 1 179 ? 13.631 2.468 6.086 1.00 95.75 179 ASP A C 1
ATOM 1395 O O . ASP A 1 179 ? 12.644 2.553 5.344 1.00 95.75 179 ASP A O 1
ATOM 1399 N N . VAL A 1 180 ? 14.510 1.469 5.981 1.00 96.75 180 VAL A N 1
ATOM 1400 C CA . VAL A 1 180 ? 14.433 0.424 4.963 1.00 96.75 180 VAL A CA 1
ATOM 1401 C C . VAL A 1 180 ? 14.612 -0.964 5.567 1.00 96.75 180 VAL A C 1
ATOM 1403 O O . VAL A 1 180 ? 15.614 -1.292 6.190 1.00 96.75 180 VAL A O 1
ATOM 1406 N N . ILE A 1 181 ? 13.633 -1.831 5.325 1.00 96.94 181 ILE A N 1
ATOM 1407 C CA . ILE A 1 181 ? 13.659 -3.227 5.751 1.00 96.94 181 ILE A CA 1
ATOM 1408 C C . ILE A 1 181 ? 13.879 -4.088 4.517 1.00 96.94 181 ILE A C 1
ATOM 1410 O O . ILE A 1 181 ? 13.019 -4.172 3.640 1.00 96.94 181 ILE A O 1
ATOM 1414 N N . PHE A 1 182 ? 15.026 -4.756 4.450 1.00 97.38 182 PHE A N 1
ATOM 1415 C CA . PHE A 1 182 ? 15.304 -5.693 3.371 1.00 97.38 182 PHE A CA 1
ATOM 1416 C C . PHE A 1 182 ? 14.774 -7.090 3.690 1.00 97.38 182 PHE A C 1
ATOM 1418 O O . PHE A 1 182 ? 15.006 -7.616 4.781 1.00 97.38 182 PHE A O 1
ATOM 1425 N N . LYS A 1 183 ? 14.112 -7.720 2.718 1.00 96.94 183 LYS A N 1
ATOM 1426 C CA . LYS A 1 183 ? 13.694 -9.127 2.785 1.00 96.94 183 LYS A CA 1
ATOM 1427 C C . LYS A 1 183 ? 14.162 -9.866 1.543 1.00 96.94 183 LYS A C 1
ATOM 1429 O O . LYS A 1 183 ? 14.039 -9.336 0.440 1.00 96.94 183 LYS A O 1
ATOM 1434 N N . GLU A 1 184 ? 14.693 -11.068 1.740 1.00 97.44 184 GLU A N 1
ATOM 1435 C CA . GLU A 1 184 ? 14.870 -12.020 0.644 1.00 97.44 184 GLU A CA 1
ATOM 1436 C C . GLU A 1 184 ? 13.485 -12.420 0.119 1.00 97.44 184 GLU A C 1
ATOM 1438 O O . GLU A 1 184 ? 12.529 -12.525 0.894 1.00 97.44 184 GLU A O 1
ATOM 1443 N N . VAL A 1 185 ? 13.372 -12.600 -1.191 1.00 93.62 185 VAL A N 1
ATOM 1444 C CA . VAL A 1 185 ? 12.139 -12.977 -1.878 1.00 93.62 185 VAL A CA 1
ATOM 1445 C C . VAL A 1 185 ? 12.456 -14.014 -2.947 1.00 93.62 185 VAL A C 1
ATOM 1447 O O . VAL A 1 185 ? 13.522 -13.980 -3.557 1.00 93.62 185 VAL A O 1
ATOM 1450 N N . ASP A 1 186 ? 11.511 -14.913 -3.190 1.00 92.12 186 ASP A N 1
ATOM 1451 C CA . ASP A 1 186 ? 11.560 -15.834 -4.323 1.00 92.12 186 ASP A CA 1
ATOM 1452 C C . ASP A 1 186 ? 10.889 -15.168 -5.531 1.00 92.12 186 ASP A C 1
ATOM 1454 O O . ASP A 1 186 ? 9.706 -15.368 -5.801 1.00 92.12 186 ASP A O 1
ATOM 1458 N N . GLY A 1 187 ? 11.607 -14.229 -6.152 1.00 89.12 187 GLY A N 1
ATOM 1459 C CA . GLY A 1 187 ? 11.100 -13.415 -7.251 1.00 89.12 187 GLY A CA 1
ATOM 1460 C C . GLY A 1 187 ? 11.850 -13.647 -8.559 1.00 89.12 187 GLY A C 1
ATOM 1461 O O . GLY A 1 187 ? 13.048 -13.933 -8.571 1.00 89.12 187 GLY A O 1
ATOM 1462 N N . VAL A 1 188 ? 11.146 -13.429 -9.675 1.00 88.00 188 VAL A N 1
ATOM 1463 C CA . VAL A 1 188 ? 11.717 -13.465 -11.036 1.00 88.00 188 VAL A CA 1
ATOM 1464 C C . VAL A 1 188 ? 12.762 -12.365 -11.235 1.00 88.00 188 VAL A C 1
ATOM 1466 O O . VAL A 1 188 ? 13.807 -12.590 -11.832 1.00 88.00 188 VAL A O 1
ATOM 1469 N N . VAL A 1 189 ? 12.487 -11.161 -10.726 1.00 86.56 189 VAL A N 1
ATOM 1470 C CA . VAL A 1 189 ? 13.362 -9.990 -10.913 1.00 86.56 189 VAL A CA 1
ATOM 1471 C C . VAL A 1 189 ? 14.266 -9.751 -9.716 1.00 86.56 189 VAL A C 1
ATOM 1473 O O . VAL A 1 189 ? 15.435 -9.401 -9.870 1.00 86.56 189 VAL A O 1
ATOM 1476 N N . PHE A 1 190 ? 13.732 -9.935 -8.514 1.00 91.31 190 PHE A N 1
ATOM 1477 C CA . PHE A 1 190 ? 14.438 -9.681 -7.268 1.00 91.31 190 PHE A CA 1
ATOM 1478 C C . PHE A 1 190 ? 14.669 -10.991 -6.551 1.00 91.31 190 PHE A C 1
ATOM 1480 O O . PHE A 1 190 ? 13.756 -11.797 -6.436 1.00 91.31 190 PHE A O 1
ATOM 1487 N N . LYS A 1 191 ? 15.860 -11.130 -5.983 1.00 95.56 191 LYS A N 1
ATOM 1488 C CA . LYS A 1 191 ? 16.099 -12.070 -4.884 1.00 95.56 191 LYS A CA 1
ATOM 1489 C C . LYS A 1 191 ? 15.984 -11.394 -3.522 1.00 95.56 191 LYS A C 1
ATOM 1491 O O . LYS A 1 191 ? 15.787 -12.060 -2.519 1.00 95.56 191 LYS A O 1
ATOM 1496 N N . LYS A 1 192 ? 16.065 -10.057 -3.482 1.00 96.81 192 LYS A N 1
ATOM 1497 C CA . LYS A 1 192 ? 15.927 -9.253 -2.265 1.00 96.81 192 LYS A CA 1
ATOM 1498 C C . LYS A 1 192 ? 15.285 -7.906 -2.565 1.00 96.81 192 LYS A C 1
ATOM 1500 O O . LYS A 1 192 ? 15.623 -7.262 -3.552 1.00 96.81 192 LYS A O 1
ATOM 1505 N N . VAL A 1 193 ? 14.388 -7.446 -1.698 1.00 95.94 193 VAL A N 1
ATOM 1506 C CA . VAL A 1 193 ? 13.645 -6.189 -1.882 1.00 95.94 193 VAL A CA 1
ATOM 1507 C C . VAL A 1 193 ? 13.774 -5.311 -0.644 1.00 95.94 193 VAL A C 1
ATOM 1509 O O . VAL A 1 193 ? 13.644 -5.796 0.480 1.00 95.94 193 VAL A O 1
ATOM 1512 N N . GLY A 1 194 ? 14.029 -4.015 -0.853 1.00 96.62 194 GLY A N 1
ATOM 1513 C CA . GLY A 1 194 ? 13.976 -2.991 0.191 1.00 96.62 194 GLY A CA 1
ATOM 1514 C C . GLY A 1 194 ? 12.565 -2.420 0.343 1.00 96.62 194 GLY A C 1
ATOM 1515 O O . GLY A 1 194 ? 12.038 -1.796 -0.581 1.00 96.62 194 GLY A O 1
ATOM 1516 N N . PHE A 1 195 ? 11.959 -2.609 1.512 1.00 96.62 195 PHE A N 1
ATOM 1517 C CA . PHE A 1 195 ? 10.637 -2.092 1.871 1.00 96.62 195 PHE A CA 1
ATOM 1518 C C . PHE A 1 195 ? 10.755 -0.858 2.764 1.00 96.62 195 PHE A C 1
ATOM 1520 O O . PHE A 1 195 ? 11.618 -0.807 3.633 1.00 96.62 195 PHE A O 1
ATOM 1527 N N . MET A 1 196 ? 9.877 0.128 2.579 1.00 96.94 196 MET A N 1
ATOM 1528 C CA . MET A 1 196 ? 9.834 1.319 3.429 1.00 96.94 196 MET A CA 1
ATOM 1529 C C . MET A 1 196 ? 9.340 0.963 4.833 1.00 96.94 196 MET A C 1
ATOM 1531 O O . MET A 1 196 ? 8.206 0.508 4.993 1.00 96.94 196 MET A O 1
ATOM 1535 N N . ALA A 1 197 ? 10.140 1.202 5.866 1.00 95.62 197 ALA A N 1
ATOM 1536 C CA . ALA A 1 197 ? 9.755 0.876 7.233 1.00 95.62 197 ALA A CA 1
ATOM 1537 C C . ALA A 1 197 ? 8.512 1.672 7.692 1.00 95.62 197 ALA A C 1
ATOM 1539 O O . ALA A 1 197 ? 8.387 2.856 7.356 1.00 95.62 197 ALA A O 1
ATOM 1540 N N . PRO A 1 198 ? 7.587 1.063 8.458 1.00 95.75 198 PRO A N 1
ATOM 1541 C CA . PRO A 1 198 ? 7.732 -0.225 9.137 1.00 95.75 198 PRO A CA 1
ATOM 1542 C C . PRO A 1 198 ? 7.134 -1.410 8.358 1.00 95.75 198 PRO A C 1
ATOM 1544 O O . PRO A 1 198 ? 6.718 -2.404 8.953 1.00 95.75 198 PRO A O 1
ATOM 1547 N N . MET A 1 199 ? 7.066 -1.348 7.025 1.00 94.94 199 MET A N 1
ATOM 1548 C CA . MET A 1 199 ? 6.570 -2.467 6.217 1.00 94.94 199 MET A CA 1
ATOM 1549 C C . MET A 1 199 ? 7.446 -3.710 6.428 1.00 94.94 199 MET A C 1
ATOM 1551 O O . MET A 1 199 ? 8.664 -3.645 6.284 1.00 94.94 199 MET A O 1
ATOM 1555 N N . ASN A 1 200 ? 6.824 -4.846 6.761 1.00 92.38 200 ASN A N 1
ATOM 1556 C CA . ASN A 1 200 ? 7.485 -6.107 7.137 1.00 92.38 200 ASN A CA 1
ATOM 1557 C C . ASN A 1 200 ? 8.303 -6.079 8.450 1.00 92.38 200 ASN A C 1
ATOM 1559 O O . ASN A 1 200 ? 9.099 -7.001 8.686 1.00 92.38 200 ASN A O 1
ATOM 1563 N N . ALA A 1 201 ? 8.124 -5.066 9.306 1.00 95.12 201 ALA A N 1
ATOM 1564 C CA . ALA A 1 201 ? 8.626 -5.104 10.680 1.00 95.12 201 ALA A CA 1
ATOM 1565 C C . ALA A 1 201 ? 7.833 -6.126 11.534 1.00 95.12 201 ALA A C 1
ATOM 1567 O O . ALA A 1 201 ? 6.674 -6.421 11.213 1.00 95.12 201 ALA A O 1
ATOM 1568 N N . PRO A 1 202 ? 8.428 -6.679 12.610 1.00 93.62 202 PRO A N 1
ATOM 1569 C CA . PRO A 1 202 ? 7.703 -7.503 13.580 1.00 93.62 202 PRO A CA 1
ATOM 1570 C C . PRO A 1 202 ? 6.511 -6.756 14.193 1.00 93.62 202 PRO A C 1
ATOM 1572 O O . PRO A 1 202 ? 6.547 -5.536 14.299 1.00 93.62 202 PRO A O 1
ATOM 1575 N N . ASP A 1 203 ? 5.483 -7.496 14.620 1.00 93.75 203 ASP A N 1
ATOM 1576 C CA . ASP A 1 203 ? 4.267 -6.944 15.246 1.00 93.75 203 ASP A CA 1
ATOM 1577 C C . ASP A 1 203 ? 3.591 -5.829 14.420 1.00 93.75 203 ASP A C 1
ATOM 1579 O O . ASP A 1 203 ? 3.250 -4.751 14.914 1.00 93.75 203 ASP A O 1
ATOM 1583 N N . THR A 1 204 ? 3.401 -6.096 13.123 1.00 96.25 204 THR A N 1
ATOM 1584 C CA . THR A 1 204 ? 2.678 -5.202 12.212 1.00 96.25 204 THR A CA 1
ATOM 1585 C C . THR A 1 204 ? 1.445 -5.864 11.606 1.00 96.25 204 THR A C 1
ATOM 1587 O O . THR A 1 204 ? 1.399 -7.078 11.402 1.00 96.25 204 THR A O 1
ATOM 1590 N N . PHE A 1 205 ? 0.444 -5.046 11.275 1.00 97.00 205 PHE A N 1
ATOM 1591 C CA . PHE A 1 205 ? -0.774 -5.454 10.578 1.00 97.00 205 PHE A CA 1
ATOM 1592 C C . PHE A 1 205 ? -0.941 -4.637 9.292 1.00 97.00 205 PHE A C 1
ATOM 1594 O O . PHE A 1 205 ? -1.018 -3.411 9.343 1.00 97.00 205 PHE A O 1
ATOM 1601 N N . LEU A 1 206 ? -0.999 -5.294 8.131 1.00 97.62 206 LEU A N 1
ATOM 1602 C CA . LEU A 1 206 ? -1.125 -4.619 6.835 1.00 97.62 206 LEU A CA 1
ATOM 1603 C C . LEU A 1 206 ? -2.594 -4.424 6.437 1.00 97.62 206 LEU A C 1
ATOM 1605 O O . LEU A 1 206 ? -3.337 -5.387 6.263 1.00 97.62 206 LEU A O 1
ATOM 1609 N N . ILE A 1 207 ? -2.977 -3.176 6.175 1.00 97.94 207 ILE A N 1
ATOM 1610 C CA . ILE A 1 207 ? -4.222 -2.801 5.500 1.00 97.94 207 ILE A CA 1
ATOM 1611 C C . ILE A 1 207 ? -3.878 -2.313 4.093 1.00 97.94 207 ILE A C 1
ATOM 1613 O O . ILE A 1 207 ? -3.288 -1.250 3.907 1.00 97.94 207 ILE A O 1
ATOM 1617 N N . ASN A 1 208 ? -4.268 -3.081 3.079 1.00 97.75 208 ASN A N 1
ATOM 1618 C CA . ASN A 1 208 ? -4.036 -2.749 1.676 1.00 97.75 208 ASN A CA 1
ATOM 1619 C C . ASN A 1 208 ? -5.325 -2.214 1.027 1.00 97.75 208 ASN A C 1
ATOM 1621 O O . ASN A 1 208 ? -6.209 -2.990 0.669 1.00 97.75 208 ASN A O 1
ATOM 1625 N N . ILE A 1 209 ? -5.433 -0.891 0.859 1.00 97.06 209 ILE A N 1
ATOM 1626 C CA . ILE A 1 209 ? -6.609 -0.228 0.270 1.00 97.06 209 ILE A CA 1
ATOM 1627 C C . ILE A 1 209 ? -6.337 0.081 -1.205 1.00 97.06 209 ILE A C 1
ATOM 1629 O O . ILE A 1 209 ? -5.996 1.207 -1.586 1.00 97.06 209 ILE A O 1
ATOM 1633 N N . ALA A 1 210 ? -6.469 -0.949 -2.037 1.00 94.62 210 ALA A N 1
ATOM 1634 C CA . ALA A 1 210 ? -6.218 -0.864 -3.469 1.00 94.62 210 ALA A CA 1
ATOM 1635 C C . ALA A 1 210 ? -7.395 -0.266 -4.253 1.00 94.62 210 ALA A C 1
ATOM 1637 O O . ALA A 1 210 ? -8.556 -0.372 -3.862 1.00 94.62 210 ALA A O 1
ATOM 1638 N N . LYS A 1 211 ? -7.085 0.319 -5.415 1.00 91.56 211 LYS A N 1
ATOM 1639 C CA . LYS A 1 211 ? -8.076 0.748 -6.407 1.00 91.56 211 LYS A CA 1
ATOM 1640 C C . LYS A 1 211 ? -8.089 -0.251 -7.560 1.00 91.56 211 LYS A C 1
ATOM 1642 O O . LYS A 1 211 ? -7.042 -0.500 -8.158 1.00 91.56 211 LYS A O 1
ATOM 1647 N N . PHE A 1 212 ? -9.263 -0.784 -7.886 1.00 90.88 212 PHE A N 1
ATOM 1648 C CA . PHE A 1 212 ? -9.443 -1.576 -9.098 1.00 90.88 212 PHE A CA 1
ATOM 1649 C C . PHE A 1 212 ? -9.543 -0.644 -10.308 1.00 90.88 212 PHE A C 1
ATOM 1651 O O . PHE A 1 212 ? -10.419 0.218 -10.355 1.00 90.88 212 PHE A O 1
ATOM 1658 N N . LYS A 1 213 ? -8.601 -0.765 -11.244 1.00 86.69 213 LYS A N 1
ATOM 1659 C CA . LYS A 1 213 ? -8.490 0.106 -12.424 1.00 86.69 213 LYS A CA 1
ATOM 1660 C C . LYS A 1 213 ? -7.673 -0.566 -13.520 1.00 86.69 213 LYS A C 1
ATOM 1662 O O . LYS A 1 213 ? -6.930 -1.514 -13.268 1.00 86.69 213 LYS A O 1
ATOM 1667 N N . THR A 1 214 ? -7.752 -0.013 -14.720 1.00 83.25 214 THR A N 1
ATOM 1668 C CA . THR A 1 214 ? -6.849 -0.347 -15.821 1.00 83.25 214 THR A CA 1
ATOM 1669 C C . THR A 1 214 ? -5.494 0.344 -15.659 1.00 83.25 214 THR A C 1
ATOM 1671 O O . THR A 1 214 ? -5.382 1.461 -15.151 1.00 83.25 214 THR A O 1
ATOM 1674 N N . HIS A 1 215 ? -4.451 -0.315 -16.139 1.00 80.56 215 HIS A N 1
ATOM 1675 C CA . HIS A 1 215 ? -3.078 0.157 -16.238 1.00 80.56 215 HIS A CA 1
ATOM 1676 C C . HIS A 1 215 ? -2.468 -0.401 -17.528 1.00 80.56 215 HIS A C 1
ATOM 1678 O O . HIS A 1 215 ? -2.991 -1.335 -18.128 1.00 80.56 215 HIS A O 1
ATOM 1684 N N . ARG A 1 216 ? -1.316 0.124 -17.951 1.00 70.62 216 ARG A N 1
ATOM 1685 C CA . ARG A 1 216 ? -0.628 -0.325 -19.179 1.00 70.62 216 ARG A CA 1
ATOM 1686 C C . ARG A 1 216 ? -0.281 -1.825 -19.192 1.00 70.62 216 ARG A C 1
ATOM 1688 O O . ARG A 1 216 ? -0.064 -2.402 -20.250 1.00 70.62 216 ARG A O 1
ATOM 1695 N N . MET A 1 217 ? -0.260 -2.455 -18.020 1.00 71.50 217 MET A N 1
ATOM 1696 C CA . MET A 1 217 ? 0.039 -3.881 -17.824 1.00 71.50 217 MET A CA 1
ATOM 1697 C C . MET A 1 217 ? -1.228 -4.727 -17.601 1.00 71.50 217 MET A C 1
ATOM 1699 O O . MET A 1 217 ? -1.132 -5.853 -17.149 1.00 71.50 217 MET A O 1
ATOM 1703 N N . GLY A 1 218 ? -2.425 -4.184 -17.852 1.00 78.06 218 GLY A N 1
ATOM 1704 C CA . GLY A 1 218 ? -3.696 -4.874 -17.610 1.00 78.06 218 GLY A CA 1
ATOM 1705 C C . GLY A 1 218 ? -4.482 -4.270 -16.448 1.00 78.06 218 GLY A C 1
ATOM 1706 O O . GLY A 1 218 ? -4.594 -3.051 -16.328 1.00 78.06 218 GLY A O 1
ATOM 1707 N N . LEU A 1 219 ? -5.064 -5.111 -15.597 1.00 83.81 219 LEU A N 1
ATOM 1708 C CA . LEU A 1 219 ? -5.853 -4.677 -14.442 1.00 83.81 219 LEU A CA 1
ATOM 1709 C C . LEU A 1 219 ? -4.971 -4.582 -13.196 1.00 83.81 219 LEU A C 1
ATOM 1711 O O . LEU A 1 219 ? -4.137 -5.445 -12.941 1.00 83.81 219 LEU A O 1
ATOM 1715 N N . THR A 1 220 ? -5.165 -3.545 -12.386 1.00 84.88 220 THR A N 1
ATOM 1716 C CA . THR A 1 220 ? -4.478 -3.413 -11.096 1.00 84.88 220 THR A CA 1
ATOM 1717 C C . THR A 1 220 ? -5.435 -3.696 -9.955 1.00 84.88 220 THR A C 1
ATOM 1719 O O . THR A 1 220 ? -6.554 -3.188 -9.951 1.00 84.88 220 THR A O 1
ATOM 1722 N N . GLY A 1 221 ? -4.963 -4.442 -8.960 1.00 89.12 221 GLY A N 1
ATOM 1723 C CA . GLY A 1 221 ? -5.690 -4.737 -7.728 1.00 89.12 221 GLY A CA 1
ATOM 1724 C C . GLY A 1 221 ? -4.760 -4.762 -6.516 1.00 89.12 221 GLY A C 1
ATOM 1725 O O . GLY A 1 221 ? -3.736 -4.076 -6.497 1.00 89.12 221 GLY A O 1
ATOM 1726 N N . ALA A 1 222 ? -5.111 -5.569 -5.512 1.00 92.12 222 ALA A N 1
ATOM 1727 C CA . ALA A 1 222 ? -4.410 -5.630 -4.230 1.00 92.12 222 ALA A CA 1
ATOM 1728 C C . ALA A 1 222 ? -2.903 -5.897 -4.373 1.00 92.12 222 ALA A C 1
ATOM 1730 O O . ALA A 1 222 ? -2.103 -5.135 -3.835 1.00 92.12 222 ALA A O 1
ATOM 1731 N N . ILE A 1 223 ? -2.505 -6.909 -5.149 1.00 90.62 223 ILE A N 1
ATOM 1732 C CA . ILE A 1 223 ? -1.090 -7.280 -5.313 1.00 90.62 223 ILE A CA 1
ATOM 1733 C C . ILE A 1 223 ? -0.289 -6.144 -5.954 1.00 90.62 223 ILE A C 1
ATOM 1735 O O . ILE A 1 223 ? 0.704 -5.685 -5.395 1.00 90.62 223 ILE A O 1
ATOM 1739 N N . LYS A 1 224 ? -0.783 -5.590 -7.067 1.00 88.19 224 LYS A N 1
ATOM 1740 C CA . LYS A 1 224 ? -0.134 -4.462 -7.748 1.00 88.19 224 LYS A CA 1
ATOM 1741 C C . LYS A 1 224 ? 0.001 -3.226 -6.853 1.00 88.19 224 LYS A C 1
ATOM 1743 O O . LYS A 1 224 ? 0.940 -2.450 -7.030 1.00 88.19 224 LYS A O 1
ATOM 1748 N N . ASN A 1 225 ? -0.917 -3.024 -5.906 1.00 93.25 225 ASN A N 1
ATOM 1749 C CA . ASN A 1 225 ? -0.848 -1.899 -4.979 1.00 93.25 225 ASN A CA 1
ATOM 1750 C C . ASN A 1 225 ? 0.351 -1.997 -4.020 1.00 93.25 225 ASN A C 1
ATOM 1752 O O . ASN A 1 225 ? 0.907 -0.966 -3.638 1.00 93.25 225 ASN A O 1
ATOM 1756 N N . LEU A 1 226 ? 0.796 -3.213 -3.683 1.00 93.31 226 LEU A N 1
ATOM 1757 C CA . LEU A 1 226 ? 1.947 -3.443 -2.802 1.00 93.31 226 LEU A CA 1
ATOM 1758 C C . LEU A 1 226 ? 3.277 -3.001 -3.423 1.00 93.31 226 LEU A C 1
ATOM 1760 O O . LEU A 1 226 ? 4.229 -2.736 -2.703 1.00 93.31 226 LEU A O 1
ATOM 1764 N N . GLN A 1 227 ? 3.359 -2.798 -4.736 1.00 90.81 227 GLN A N 1
ATOM 1765 C CA . GLN A 1 227 ? 4.550 -2.187 -5.336 1.00 90.81 227 GLN A CA 1
ATOM 1766 C C . GLN A 1 227 ? 4.913 -0.850 -4.666 1.00 90.81 227 GLN A C 1
ATOM 1768 O O . GLN A 1 227 ? 6.091 -0.549 -4.477 1.00 90.81 227 GLN A O 1
ATOM 1773 N N . GLY A 1 228 ? 3.907 -0.068 -4.259 1.00 92.31 228 GLY A N 1
ATOM 1774 C CA . GLY A 1 228 ? 4.133 1.246 -3.669 1.00 92.31 228 GLY A CA 1
ATOM 1775 C C . GLY A 1 228 ? 4.641 1.238 -2.224 1.00 92.31 228 GLY A C 1
ATOM 1776 O O . GLY A 1 228 ? 4.832 2.313 -1.673 1.00 92.31 228 GLY A O 1
ATOM 1777 N N . ILE A 1 229 ? 4.847 0.074 -1.589 1.00 94.88 229 ILE A N 1
ATOM 1778 C CA . ILE A 1 229 ? 5.491 -0.001 -0.259 1.00 94.88 229 ILE A CA 1
ATOM 1779 C C . ILE A 1 229 ? 7.014 -0.168 -0.327 1.00 94.88 229 ILE A C 1
ATOM 1781 O O . ILE A 1 229 ? 7.682 -0.201 0.706 1.00 94.88 229 ILE A O 1
ATOM 1785 N N . THR A 1 230 ? 7.576 -0.292 -1.525 1.00 95.00 230 THR A N 1
ATOM 1786 C CA . THR A 1 230 ? 9.013 -0.515 -1.706 1.00 95.00 230 THR A CA 1
ATOM 1787 C C . THR A 1 230 ? 9.785 0.803 -1.790 1.00 95.00 230 THR A C 1
ATOM 1789 O O . THR A 1 230 ? 9.255 1.836 -2.207 1.00 95.00 230 THR A O 1
ATOM 1792 N N . ALA A 1 231 ? 11.048 0.776 -1.364 1.00 94.75 231 ALA A N 1
ATOM 1793 C CA . ALA A 1 231 ? 11.934 1.933 -1.407 1.00 94.75 231 ALA A CA 1
ATOM 1794 C C . ALA A 1 231 ? 12.268 2.340 -2.858 1.00 94.75 231 ALA A C 1
ATOM 1796 O O . ALA A 1 231 ? 11.820 1.736 -3.844 1.00 94.75 231 ALA A O 1
ATOM 1797 N N . ARG A 1 232 ? 13.062 3.404 -3.021 1.00 92.62 232 ARG A N 1
ATOM 1798 C CA . ARG A 1 232 ? 13.491 3.871 -4.347 1.00 92.62 232 ARG A CA 1
ATOM 1799 C C . ARG A 1 232 ? 14.111 2.728 -5.158 1.00 92.62 232 ARG A C 1
ATOM 1801 O O . ARG A 1 232 ? 14.794 1.872 -4.608 1.00 92.62 232 ARG A O 1
ATOM 1808 N N . LYS A 1 233 ? 13.850 2.720 -6.471 1.00 89.94 233 LYS A N 1
ATOM 1809 C CA . LYS A 1 233 ? 14.298 1.709 -7.453 1.00 89.94 233 LYS A CA 1
ATOM 1810 C C . LYS A 1 233 ? 13.693 0.311 -7.312 1.00 89.94 233 LYS A C 1
ATOM 1812 O O . LYS A 1 233 ? 13.519 -0.350 -8.335 1.00 89.94 233 LYS A O 1
ATOM 1817 N N . PHE A 1 234 ? 13.261 -0.076 -6.118 1.00 90.94 234 PHE A N 1
ATOM 1818 C CA . PHE A 1 234 ? 12.520 -1.310 -5.874 1.00 90.94 234 PHE A CA 1
ATOM 1819 C C . PHE A 1 234 ? 11.049 -1.237 -6.279 1.00 90.94 234 PHE A C 1
ATOM 1821 O O . PHE A 1 234 ? 10.397 -2.256 -6.227 1.00 90.94 234 PHE A O 1
ATOM 1828 N N . HIS A 1 235 ? 10.515 -0.091 -6.710 1.00 85.38 235 HIS A N 1
ATOM 1829 C CA . HIS A 1 235 ? 9.124 0.026 -7.171 1.00 85.38 235 HIS A CA 1
ATOM 1830 C C . HIS A 1 235 ? 8.998 0.169 -8.693 1.00 85.38 235 HIS A C 1
ATOM 1832 O O . HIS A 1 235 ? 7.911 0.471 -9.171 1.00 85.38 235 HIS A O 1
ATOM 1838 N N . GLN A 1 236 ? 10.061 0.057 -9.497 1.00 76.75 236 GLN A N 1
ATOM 1839 C CA . GLN A 1 236 ? 9.984 0.382 -10.937 1.00 76.75 236 GLN A CA 1
ATOM 1840 C C . GLN A 1 236 ? 9.555 -0.803 -11.828 1.00 76.75 236 GLN A C 1
ATOM 1842 O O . GLN A 1 236 ? 9.799 -0.772 -13.027 1.00 76.75 236 GLN A O 1
ATOM 1847 N N . PHE A 1 237 ? 8.855 -1.808 -11.285 1.00 70.56 237 PHE A N 1
ATOM 1848 C CA . PHE A 1 237 ? 8.396 -3.006 -12.024 1.00 70.56 237 PHE A CA 1
ATOM 1849 C C . PHE A 1 237 ? 7.487 -2.700 -13.222 1.00 70.56 237 PHE A C 1
ATOM 1851 O O . PHE A 1 237 ? 7.363 -3.482 -14.150 1.00 70.56 237 PHE A O 1
ATOM 1858 N N . CYS A 1 238 ? 6.829 -1.541 -13.208 1.00 70.38 238 CYS A N 1
ATOM 1859 C CA . CYS A 1 238 ? 5.965 -1.121 -14.304 1.00 70.38 238 CYS A CA 1
ATOM 1860 C C . CYS A 1 238 ? 6.658 -0.264 -15.371 1.00 70.38 238 CYS A C 1
ATOM 1862 O O . CYS A 1 238 ? 5.995 0.152 -16.323 1.00 70.38 238 CYS A O 1
ATOM 1864 N N . GLY A 1 239 ? 7.948 0.044 -15.205 1.00 62.47 239 GLY A N 1
ATOM 1865 C CA . GLY A 1 239 ? 8.776 0.527 -16.307 1.00 62.47 239 GLY A CA 1
ATOM 1866 C C . GLY A 1 239 ? 9.050 -0.647 -17.245 1.00 62.47 239 GLY A C 1
ATOM 1867 O O . GLY A 1 239 ? 9.245 -1.758 -16.764 1.00 62.47 239 GLY A O 1
ATOM 1868 N N . GLY A 1 240 ? 9.003 -0.440 -18.564 1.00 62.81 240 GLY A N 1
ATOM 1869 C CA . GLY A 1 240 ? 9.330 -1.505 -19.528 1.00 62.81 240 GLY A CA 1
ATOM 1870 C C . GLY A 1 240 ? 10.757 -2.053 -19.342 1.00 62.81 240 GLY A C 1
ATOM 1871 O O . GLY A 1 240 ? 11.480 -1.539 -18.494 1.00 62.81 240 GLY A O 1
ATOM 1872 N N . HIS A 1 241 ? 11.159 -3.048 -20.147 1.00 63.41 241 HIS A N 1
ATOM 1873 C CA . HIS A 1 241 ? 12.444 -3.802 -20.159 1.00 63.41 241 HIS A CA 1
ATOM 1874 C C . HIS A 1 241 ? 13.779 -3.025 -20.188 1.00 63.41 241 HIS A C 1
ATOM 1876 O O . HIS A 1 241 ? 14.727 -3.380 -20.892 1.00 63.41 241 HIS A O 1
ATOM 1882 N N . GLN A 1 242 ? 13.916 -1.960 -19.418 1.00 68.75 242 GLN A N 1
ATOM 1883 C CA . GLN A 1 242 ? 15.199 -1.326 -19.218 1.00 68.75 242 GLN A CA 1
ATOM 1884 C C . GLN A 1 242 ? 16.088 -2.284 -18.441 1.00 68.75 242 GLN A C 1
ATOM 1886 O O . GLN A 1 242 ? 15.786 -2.648 -17.308 1.00 68.75 242 GLN A O 1
ATOM 1891 N N . ASP A 1 243 ? 17.202 -2.655 -19.062 1.00 78.31 243 ASP A N 1
ATOM 1892 C CA . ASP A 1 243 ? 18.237 -3.444 -18.418 1.00 78.31 243 ASP A CA 1
ATOM 1893 C C . ASP A 1 243 ? 18.753 -2.687 -17.181 1.00 78.31 243 ASP A C 1
ATOM 1895 O O . ASP A 1 243 ? 19.469 -1.679 -17.280 1.00 78.31 243 ASP A O 1
ATOM 1899 N N . ILE A 1 244 ? 18.352 -3.149 -15.995 1.00 83.19 244 ILE A N 1
ATOM 1900 C CA . ILE A 1 244 ? 18.738 -2.557 -14.711 1.00 83.19 244 ILE A CA 1
ATOM 1901 C C . ILE A 1 244 ? 20.255 -2.586 -14.513 1.00 83.19 244 ILE A C 1
ATOM 1903 O O . ILE A 1 244 ? 20.806 -1.663 -13.912 1.00 83.19 244 ILE A O 1
ATOM 1907 N N . PHE A 1 245 ? 20.959 -3.575 -15.076 1.00 87.06 245 PHE A N 1
ATOM 1908 C CA . PHE A 1 245 ? 22.411 -3.686 -14.947 1.00 87.06 245 PHE A CA 1
ATOM 1909 C C . PHE A 1 245 ? 23.148 -2.622 -15.771 1.00 87.06 245 PHE A C 1
ATOM 1911 O O . PHE A 1 245 ? 24.301 -2.301 -15.478 1.00 87.06 245 PHE A O 1
ATOM 1918 N N . LYS A 1 246 ? 22.467 -2.016 -16.752 1.00 86.75 246 LYS A N 1
ATOM 1919 C CA . LYS A 1 246 ? 22.965 -0.872 -17.531 1.00 86.75 246 LYS A CA 1
ATOM 1920 C C . LYS A 1 246 ? 22.461 0.476 -17.019 1.00 86.75 246 LYS A C 1
ATOM 1922 O O . LYS A 1 246 ? 23.154 1.477 -17.171 1.00 86.75 246 LYS A O 1
ATOM 1927 N N . SER A 1 247 ? 21.257 0.519 -16.452 1.00 84.62 247 SER A N 1
ATOM 1928 C CA . SER A 1 247 ? 20.564 1.773 -16.124 1.00 84.62 247 SER A CA 1
ATOM 1929 C C . SER A 1 247 ? 20.639 2.179 -14.650 1.00 84.62 247 SER A C 1
ATOM 1931 O O . SER A 1 247 ? 20.448 3.356 -14.336 1.00 84.62 247 SER A O 1
ATOM 1933 N N . TYR A 1 248 ? 20.883 1.243 -13.728 1.00 89.81 248 TYR A N 1
ATOM 1934 C CA . TYR A 1 248 ? 20.973 1.527 -12.293 1.00 89.81 248 TYR A CA 1
ATOM 1935 C C . TYR A 1 248 ? 22.426 1.568 -11.818 1.00 89.81 248 TYR A C 1
ATOM 1937 O O . TYR A 1 248 ? 23.310 0.923 -12.380 1.00 89.81 248 TYR A O 1
ATOM 1945 N N . ASP A 1 249 ? 22.650 2.289 -10.716 1.00 94.62 249 ASP A N 1
ATOM 1946 C CA . ASP A 1 249 ? 23.904 2.232 -9.965 1.00 94.62 249 ASP A CA 1
ATOM 1947 C C . ASP A 1 249 ? 24.226 0.782 -9.563 1.00 94.62 249 ASP A C 1
ATOM 1949 O O . ASP A 1 249 ? 23.348 0.047 -9.095 1.00 94.62 249 ASP A O 1
ATOM 1953 N N . LYS A 1 250 ? 25.497 0.384 -9.714 1.00 96.00 250 LYS A N 1
ATOM 1954 C CA . LYS A 1 250 ? 25.977 -0.986 -9.468 1.00 96.00 250 LYS A CA 1
ATOM 1955 C C . LYS A 1 250 ? 25.661 -1.508 -8.070 1.00 96.00 250 LYS A C 1
ATOM 1957 O O . LYS A 1 250 ? 25.511 -2.711 -7.884 1.00 96.00 250 LYS A O 1
ATOM 1962 N N . ARG A 1 251 ? 25.508 -0.623 -7.082 1.00 96.62 251 ARG A N 1
ATOM 1963 C CA . ARG A 1 251 ? 25.129 -1.004 -5.714 1.00 96.62 251 ARG A CA 1
ATOM 1964 C C . ARG A 1 251 ? 23.763 -1.683 -5.642 1.00 96.62 251 ARG A C 1
ATOM 1966 O O . ARG A 1 251 ? 23.561 -2.512 -4.762 1.00 96.62 251 ARG A O 1
ATOM 1973 N N . TYR A 1 252 ? 22.852 -1.395 -6.573 1.00 95.44 252 TYR A N 1
ATOM 1974 C CA . TYR A 1 252 ? 21.558 -2.072 -6.638 1.00 95.44 252 TYR A CA 1
ATOM 1975 C C . TYR A 1 252 ? 21.637 -3.487 -7.214 1.00 95.44 252 TYR A C 1
ATOM 1977 O O . TYR A 1 252 ? 20.778 -4.304 -6.904 1.00 95.44 252 TYR A O 1
ATOM 1985 N N . HIS A 1 253 ? 22.648 -3.798 -8.029 1.00 94.50 253 HIS A N 1
ATOM 1986 C CA . HIS A 1 253 ? 22.722 -5.044 -8.809 1.00 94.50 253 HIS A CA 1
ATOM 1987 C C . HIS A 1 253 ? 22.649 -6.298 -7.932 1.00 94.50 253 HIS A C 1
ATOM 1989 O O . HIS A 1 253 ? 22.070 -7.302 -8.329 1.00 94.50 253 HIS A O 1
ATOM 1995 N N . GLN A 1 254 ? 23.157 -6.214 -6.701 1.00 95.38 254 GLN A N 1
ATOM 1996 C CA . GLN A 1 254 ? 23.134 -7.309 -5.730 1.00 95.38 254 GLN A CA 1
ATOM 1997 C C . GLN A 1 254 ? 21.726 -7.789 -5.335 1.00 95.38 254 GLN A C 1
ATOM 1999 O O . GLN A 1 254 ? 21.595 -8.891 -4.810 1.00 95.38 254 GLN A O 1
ATOM 2004 N N . PHE A 1 255 ? 20.685 -6.985 -5.559 1.00 95.81 255 PHE A N 1
ATOM 2005 C CA . PHE A 1 255 ? 19.309 -7.303 -5.164 1.00 95.81 255 PHE A CA 1
ATOM 2006 C C . PHE A 1 255 ? 18.497 -8.007 -6.258 1.00 95.81 255 PHE A C 1
ATOM 2008 O O . PHE A 1 255 ? 17.419 -8.541 -5.986 1.00 95.81 255 PHE A O 1
ATOM 2015 N N . PHE A 1 256 ? 19.016 -8.018 -7.484 1.00 92.69 256 PHE A N 1
ATOM 2016 C CA . PHE A 1 256 ? 18.341 -8.553 -8.657 1.00 92.69 256 PHE A CA 1
ATOM 2017 C C . PHE A 1 256 ? 18.827 -9.968 -8.965 1.00 92.69 256 PHE A C 1
ATOM 2019 O O . PHE A 1 256 ? 19.958 -10.342 -8.623 1.00 92.69 256 PHE A O 1
ATOM 2026 N N . GLN A 1 257 ? 17.968 -10.751 -9.612 1.00 92.62 257 GLN A N 1
ATOM 2027 C CA . GLN A 1 257 ? 18.396 -11.996 -10.235 1.00 92.62 257 GLN A CA 1
ATOM 2028 C C . GLN A 1 257 ? 19.314 -11.658 -11.420 1.00 92.62 257 GLN A C 1
ATOM 2030 O O . GLN A 1 257 ? 19.021 -10.717 -12.157 1.00 92.62 257 GLN A O 1
ATOM 2035 N N . PRO A 1 258 ? 20.449 -12.350 -11.602 1.00 92.38 258 PRO A N 1
ATOM 2036 C CA . PRO A 1 258 ? 21.385 -12.046 -12.686 1.00 92.38 258 PRO A CA 1
ATOM 2037 C C . PRO A 1 258 ? 20.809 -12.345 -14.080 1.00 92.38 258 PRO A C 1
ATOM 2039 O O . PRO A 1 258 ? 21.224 -11.726 -15.054 1.00 92.38 258 PRO A O 1
ATOM 2042 N N . ASP A 1 259 ? 19.844 -13.257 -14.155 1.00 90.25 259 ASP A N 1
ATOM 2043 C CA . ASP A 1 259 ? 19.227 -13.827 -15.355 1.00 90.25 259 ASP A CA 1
ATOM 2044 C C . ASP A 1 259 ? 17.775 -13.362 -15.576 1.00 90.25 259 ASP A C 1
ATOM 2046 O O . ASP A 1 259 ? 17.100 -13.854 -16.477 1.00 90.25 259 ASP A O 1
ATOM 2050 N N . TYR A 1 260 ? 17.274 -12.385 -14.804 1.00 87.06 260 TYR A N 1
ATOM 2051 C CA . TYR A 1 260 ? 15.854 -11.997 -14.850 1.00 87.06 260 TYR A CA 1
ATOM 2052 C C . TYR A 1 260 ? 15.350 -11.622 -16.253 1.00 87.06 260 TYR A C 1
ATOM 2054 O O . TYR A 1 260 ? 14.185 -11.851 -16.566 1.00 87.06 260 TYR A O 1
ATOM 2062 N N . MET A 1 261 ? 16.206 -11.036 -17.098 1.00 83.00 261 MET A N 1
ATOM 2063 C CA . MET A 1 261 ? 15.844 -10.658 -18.468 1.00 83.00 261 MET A CA 1
ATOM 2064 C C . MET A 1 261 ? 15.567 -11.880 -19.344 1.00 83.00 261 MET A C 1
ATOM 2066 O O . MET A 1 261 ? 14.623 -11.850 -20.135 1.00 83.00 261 MET A O 1
ATOM 2070 N N . ASP A 1 262 ? 16.361 -12.940 -19.189 1.00 86.69 262 ASP A N 1
ATOM 2071 C CA . ASP A 1 262 ? 16.170 -14.193 -19.915 1.00 86.69 262 ASP A CA 1
ATOM 2072 C C . ASP A 1 262 ? 14.892 -14.880 -19.418 1.00 86.69 262 ASP A C 1
ATOM 2074 O O . ASP A 1 262 ? 14.026 -15.226 -20.220 1.00 86.69 262 ASP A O 1
ATOM 2078 N N . THR A 1 263 ? 14.689 -14.934 -18.098 1.00 86.94 263 THR A N 1
ATOM 2079 C CA . THR A 1 263 ? 13.473 -15.498 -17.491 1.00 86.94 263 THR A CA 1
ATOM 2080 C C . THR A 1 263 ? 12.201 -14.761 -17.925 1.00 86.94 263 THR A C 1
ATOM 2082 O O . THR A 1 263 ? 11.214 -15.396 -18.297 1.00 86.94 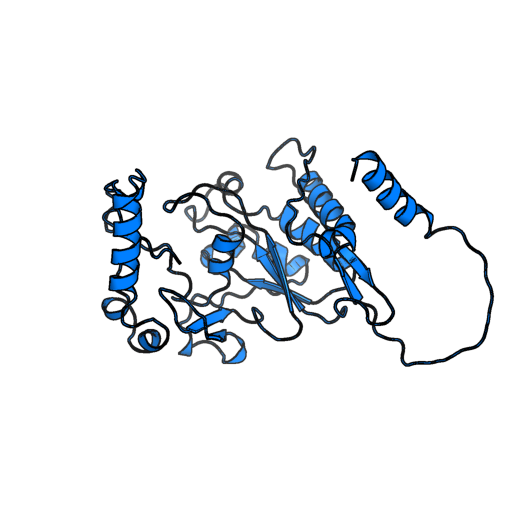263 THR A O 1
ATOM 2085 N N . ILE A 1 264 ? 12.198 -13.421 -17.935 1.00 81.12 264 ILE A N 1
ATOM 2086 C CA . ILE A 1 264 ? 11.054 -12.630 -18.429 1.00 81.12 264 ILE A CA 1
ATOM 2087 C C . ILE A 1 264 ? 10.799 -12.919 -19.909 1.00 81.12 264 ILE A C 1
ATOM 2089 O O . ILE A 1 264 ? 9.646 -13.075 -20.310 1.00 81.12 264 ILE A O 1
ATOM 2093 N N . ARG A 1 265 ? 11.857 -13.002 -20.724 1.00 80.81 265 ARG A N 1
ATOM 2094 C CA . ARG A 1 265 ? 11.734 -13.312 -22.152 1.00 80.81 265 ARG A CA 1
ATOM 2095 C C . ARG A 1 265 ? 11.081 -14.678 -22.367 1.00 80.81 265 ARG A C 1
ATOM 2097 O O . ARG A 1 265 ? 10.198 -14.797 -23.210 1.00 80.81 265 ARG A O 1
ATOM 2104 N N . GLU A 1 266 ? 11.478 -15.692 -21.605 1.00 86.94 266 GLU A N 1
ATOM 2105 C CA . GLU A 1 266 ? 10.862 -17.021 -21.667 1.00 86.94 266 GLU A CA 1
ATOM 2106 C C . GLU A 1 266 ? 9.385 -17.004 -21.252 1.00 86.94 266 GLU A C 1
ATOM 2108 O O . GLU A 1 266 ? 8.559 -17.662 -21.885 1.00 86.94 266 GLU A O 1
ATOM 2113 N N . LEU A 1 267 ? 9.029 -16.250 -20.207 1.00 84.38 267 LEU A N 1
ATOM 2114 C CA . LEU A 1 267 ? 7.635 -16.090 -19.777 1.00 84.38 267 LEU A CA 1
ATOM 2115 C C . LEU A 1 267 ? 6.783 -15.408 -20.849 1.00 84.38 267 LEU A C 1
ATOM 2117 O O . LEU A 1 267 ? 5.666 -15.843 -21.121 1.00 84.38 267 LEU A O 1
ATOM 2121 N N . GLN A 1 268 ? 7.325 -14.381 -21.497 1.00 79.69 268 GLN A N 1
ATOM 2122 C CA . GLN A 1 268 ? 6.653 -13.714 -22.601 1.00 79.69 268 GLN A CA 1
ATOM 2123 C C . GLN A 1 268 ? 6.398 -14.661 -23.778 1.00 79.69 268 GLN A C 1
ATOM 2125 O O . GLN A 1 268 ? 5.265 -14.728 -24.252 1.00 79.69 268 GLN A O 1
ATOM 2130 N N . LEU A 1 269 ? 7.406 -15.434 -24.202 1.00 84.00 269 LEU A N 1
ATOM 2131 C CA . LEU A 1 269 ? 7.250 -16.413 -25.285 1.00 84.00 269 LEU A CA 1
ATOM 2132 C C . LEU A 1 269 ? 6.138 -17.422 -24.975 1.00 84.00 269 LEU A C 1
ATOM 2134 O O . LEU A 1 269 ? 5.305 -17.694 -25.833 1.00 84.00 269 LEU A O 1
ATOM 2138 N N . LYS A 1 270 ? 6.043 -17.900 -23.726 1.00 86.81 270 LYS A N 1
ATOM 2139 C CA . LYS A 1 270 ? 4.941 -18.784 -23.301 1.00 86.81 270 LYS A CA 1
ATOM 2140 C C . LYS A 1 270 ? 3.566 -18.135 -23.482 1.00 86.81 270 LYS A C 1
ATOM 2142 O O . LYS A 1 270 ? 2.606 -18.820 -23.828 1.00 86.81 270 LYS A O 1
ATOM 2147 N N . HIS A 1 271 ? 3.439 -16.834 -23.228 1.00 84.81 271 HIS A N 1
ATOM 2148 C CA . HIS A 1 271 ? 2.175 -16.120 -23.410 1.00 84.81 271 HIS A CA 1
ATOM 2149 C C . HIS A 1 271 ? 1.831 -15.863 -24.881 1.00 84.81 271 HIS A C 1
ATOM 2151 O O . HIS A 1 271 ? 0.655 -15.934 -25.247 1.00 84.81 271 HIS A O 1
ATOM 2157 N N . GLU A 1 272 ? 2.838 -15.589 -25.711 1.00 83.50 272 GLU A N 1
ATOM 2158 C CA . GLU A 1 272 ? 2.695 -15.473 -27.166 1.00 83.50 272 GLU A CA 1
ATOM 2159 C C . GLU A 1 272 ? 2.271 -16.818 -27.780 1.00 83.50 272 GLU A C 1
ATOM 2161 O O . GLU A 1 272 ? 1.277 -16.875 -28.502 1.00 83.50 272 GLU A O 1
ATOM 2166 N N . GLU A 1 273 ? 2.934 -17.920 -27.411 1.00 89.19 273 GLU A N 1
ATOM 2167 C CA . GLU A 1 273 ? 2.588 -19.287 -27.835 1.00 89.19 273 GLU A CA 1
ATOM 2168 C C . GLU A 1 273 ? 1.181 -19.708 -27.386 1.00 89.19 273 GLU A C 1
ATOM 2170 O O . GLU A 1 273 ? 0.478 -20.420 -28.105 1.00 89.19 273 GLU A O 1
ATOM 2175 N N . ALA A 1 274 ? 0.732 -19.232 -26.220 1.00 89.31 274 ALA A N 1
ATOM 2176 C CA . ALA A 1 274 ? -0.634 -19.429 -25.738 1.00 89.31 274 ALA A CA 1
ATOM 2177 C C . ALA A 1 274 ? -1.683 -18.592 -26.501 1.00 89.31 274 ALA A C 1
ATOM 2179 O O . ALA A 1 274 ? -2.876 -18.682 -26.199 1.00 89.31 274 ALA A O 1
ATOM 2180 N N . GLY A 1 275 ? -1.266 -17.766 -27.466 1.00 87.62 275 GLY A N 1
ATOM 2181 C CA . GLY A 1 275 ? -2.149 -16.948 -28.292 1.00 87.62 275 GLY A CA 1
ATOM 2182 C C . GLY A 1 275 ? -2.835 -15.820 -27.523 1.00 87.62 275 GLY A C 1
ATOM 2183 O O . GLY A 1 275 ? -3.929 -15.404 -27.904 1.00 87.62 275 GLY A O 1
ATOM 2184 N N . ILE A 1 276 ? -2.244 -15.337 -26.422 1.00 81.50 276 ILE A N 1
ATOM 2185 C CA . ILE A 1 276 ? -2.826 -14.254 -25.620 1.00 81.50 276 ILE A CA 1
ATOM 2186 C C . ILE A 1 276 ? -2.570 -12.918 -26.344 1.00 81.50 276 ILE A C 1
ATOM 2188 O O . ILE A 1 276 ? -1.439 -12.426 -26.319 1.00 81.50 276 ILE A O 1
ATOM 2192 N N . PRO A 1 277 ? -3.597 -12.250 -26.918 1.00 76.69 277 PRO A N 1
ATOM 2193 C CA . PRO A 1 277 ? -3.388 -11.154 -27.879 1.00 76.69 277 PRO A CA 1
ATOM 2194 C C . PRO A 1 277 ? -2.620 -9.948 -27.329 1.00 76.69 277 PRO A C 1
ATOM 2196 O O . PRO A 1 277 ? -2.025 -9.174 -28.071 1.00 76.69 277 PRO A O 1
ATOM 2199 N N . ARG A 1 278 ? -2.636 -9.760 -26.006 1.00 75.62 278 ARG A N 1
ATOM 2200 C CA . ARG A 1 278 ? -1.918 -8.668 -25.346 1.00 75.62 278 ARG A CA 1
ATOM 2201 C C . ARG A 1 278 ? -0.401 -8.766 -25.536 1.00 75.62 278 ARG A C 1
ATOM 2203 O O . ARG A 1 278 ? 0.255 -7.722 -25.575 1.00 75.62 278 ARG A O 1
ATOM 2210 N N . TRP A 1 279 ? 0.138 -9.976 -25.613 1.00 72.56 279 TRP A N 1
ATOM 2211 C CA . TRP A 1 279 ? 1.578 -10.234 -25.644 1.00 72.56 279 TRP A CA 1
ATOM 2212 C C . TRP A 1 279 ? 2.167 -10.150 -27.044 1.00 72.56 279 TRP A C 1
ATOM 2214 O O . TRP A 1 279 ? 3.266 -9.643 -27.197 1.00 72.56 279 TRP A O 1
ATOM 2224 N N . ASP A 1 280 ? 1.358 -10.476 -28.047 1.00 68.50 280 ASP A N 1
ATOM 2225 C CA . ASP A 1 280 ? 1.665 -10.325 -29.474 1.00 68.50 280 ASP A CA 1
ATOM 2226 C C . ASP A 1 280 ? 1.479 -8.872 -29.984 1.00 68.50 280 ASP A C 1
ATOM 2228 O O . ASP A 1 280 ? 1.669 -8.550 -31.154 1.00 68.50 280 ASP A O 1
ATOM 2232 N N . SER A 1 281 ? 1.086 -7.936 -29.106 1.00 63.38 281 SER A N 1
ATOM 2233 C CA . SER A 1 281 ? 0.842 -6.540 -29.495 1.00 63.38 281 SER A CA 1
ATOM 2234 C C . SER A 1 281 ? 2.079 -5.646 -29.328 1.00 63.38 281 SER A C 1
ATOM 2236 O O . SER A 1 281 ? 2.579 -5.425 -28.218 1.00 63.38 281 SER A O 1
ATOM 2238 N N . LEU A 1 282 ? 2.524 -5.037 -30.432 1.00 59.00 282 LEU A N 1
ATOM 2239 C CA . LEU A 1 282 ? 3.464 -3.913 -30.422 1.00 59.00 282 LEU A CA 1
ATOM 2240 C C . LEU A 1 282 ? 2.772 -2.682 -29.817 1.00 59.00 282 LEU A C 1
ATOM 2242 O O . LEU A 1 282 ? 2.108 -1.907 -30.499 1.00 59.00 282 LEU A O 1
ATOM 2246 N N . MET A 1 283 ? 2.893 -2.489 -28.506 1.00 54.53 283 MET A N 1
ATOM 2247 C CA . MET A 1 283 ? 2.562 -1.199 -27.897 1.00 54.53 283 MET A CA 1
ATOM 2248 C C . MET A 1 283 ? 3.669 -0.177 -28.185 1.00 54.53 283 MET A C 1
ATOM 2250 O O . MET A 1 283 ? 4.606 -0.038 -27.405 1.00 54.53 283 MET A O 1
ATOM 2254 N N . ASP A 1 284 ? 3.563 0.550 -29.293 1.00 46.25 284 ASP A N 1
ATOM 2255 C CA . ASP A 1 284 ? 4.468 1.655 -29.628 1.00 46.25 284 ASP A CA 1
ATOM 2256 C C . ASP A 1 284 ? 4.310 2.831 -28.647 1.00 46.25 284 ASP A C 1
ATOM 2258 O O . ASP A 1 284 ? 3.397 3.648 -28.781 1.00 46.25 284 ASP A O 1
ATOM 2262 N N . ILE A 1 285 ? 5.187 2.951 -27.640 1.00 50.41 285 ILE A N 1
ATOM 2263 C CA . ILE A 1 285 ? 5.206 4.126 -26.750 1.00 50.41 285 ILE A CA 1
ATOM 2264 C C . ILE A 1 285 ? 6.645 4.567 -26.457 1.00 50.41 285 ILE A C 1
ATOM 2266 O O . ILE A 1 285 ? 7.188 4.192 -25.422 1.00 50.41 285 ILE A O 1
ATOM 2270 N N . PRO A 1 286 ? 7.268 5.438 -27.270 1.00 42.06 286 PRO A N 1
ATOM 2271 C CA . PRO A 1 286 ? 8.619 5.936 -27.005 1.00 42.06 286 PRO A CA 1
ATOM 2272 C C . PRO A 1 286 ? 8.802 6.458 -25.559 1.00 42.06 286 PRO A C 1
ATOM 2274 O O . PRO A 1 286 ? 7.941 7.195 -25.068 1.00 42.06 286 PRO A O 1
ATOM 2277 N N . PRO A 1 287 ? 9.898 6.105 -24.852 1.00 46.59 287 PRO A N 1
ATOM 2278 C CA . PRO A 1 287 ? 11.031 5.279 -25.296 1.00 46.59 287 PRO A CA 1
ATOM 2279 C C . PRO A 1 287 ? 10.819 3.756 -25.139 1.00 46.59 287 PRO A C 1
ATOM 2281 O O . PRO A 1 287 ? 11.755 2.988 -25.323 1.00 46.59 287 PRO A O 1
ATOM 2284 N N . TYR A 1 288 ? 9.624 3.314 -24.759 1.00 47.72 288 TYR A N 1
ATOM 2285 C CA . TYR A 1 288 ? 9.259 1.926 -24.484 1.00 47.72 288 TYR A CA 1
ATOM 2286 C C . TYR A 1 288 ? 8.533 1.301 -25.687 1.00 47.72 288 TYR A C 1
ATOM 2288 O O . TYR A 1 288 ? 7.337 1.499 -25.897 1.00 47.72 288 TYR A O 1
ATOM 2296 N N . THR A 1 289 ? 9.251 0.523 -26.489 1.00 44.84 289 THR A N 1
ATOM 2297 C CA . THR A 1 289 ? 8.619 -0.377 -27.461 1.00 44.84 289 THR A CA 1
ATOM 2298 C C . THR A 1 289 ? 7.867 -1.478 -26.707 1.00 44.84 289 THR A C 1
ATOM 2300 O O . THR A 1 289 ? 8.288 -1.890 -25.623 1.00 44.84 289 THR A O 1
ATOM 2303 N N . GLY A 1 290 ? 6.716 -1.895 -27.230 1.00 39.53 290 GLY A N 1
ATOM 2304 C CA . GLY A 1 290 ? 5.803 -2.823 -26.567 1.00 39.53 290 GLY A CA 1
ATOM 2305 C C . GLY A 1 290 ? 6.397 -4.192 -26.238 1.00 39.53 290 GLY A C 1
ATOM 2306 O O . GLY A 1 290 ? 7.515 -4.509 -26.625 1.00 39.53 290 GLY A O 1
ATOM 2307 N N . GLY A 1 291 ? 5.606 -4.991 -25.514 1.00 48.88 291 GLY A N 1
ATOM 2308 C CA . GLY A 1 291 ? 5.884 -6.412 -25.279 1.00 48.88 291 GLY A CA 1
ATOM 2309 C C . GLY A 1 291 ? 7.126 -6.689 -24.441 1.00 48.88 291 GLY A C 1
ATOM 2310 O O . GLY A 1 291 ? 7.999 -7.384 -24.922 1.00 48.88 291 GLY A O 1
ATOM 2311 N N . PHE A 1 292 ? 7.235 -6.102 -23.242 1.00 51.12 292 PHE A N 1
ATOM 2312 C CA . PHE A 1 292 ? 8.296 -6.411 -22.275 1.00 51.12 292 PHE A CA 1
ATOM 2313 C C . PHE A 1 292 ? 8.046 -5.607 -20.977 1.00 51.12 292 PHE A C 1
ATOM 2315 O O . PHE A 1 292 ? 8.555 -4.494 -20.781 1.00 51.12 292 PHE A O 1
ATOM 2322 N N . PHE A 1 293 ? 7.172 -6.115 -20.113 1.00 55.41 293 PHE A N 1
ATOM 2323 C CA . PHE A 1 293 ? 6.943 -5.556 -18.776 1.00 55.41 293 PHE A CA 1
ATOM 2324 C C . PHE A 1 293 ? 7.584 -6.486 -17.755 1.00 55.41 293 PHE A C 1
ATOM 2326 O O . PHE A 1 293 ? 7.620 -7.692 -17.983 1.00 55.41 293 PHE A O 1
ATOM 2333 N N . MET A 1 294 ? 8.109 -5.941 -16.652 1.00 48.94 294 MET A N 1
ATOM 2334 C CA . MET A 1 294 ? 8.587 -6.777 -15.551 1.00 48.94 294 MET A CA 1
ATOM 2335 C C . MET A 1 294 ? 7.371 -7.366 -14.836 1.00 48.94 294 MET A C 1
ATOM 2337 O O . MET A 1 294 ? 6.926 -6.854 -13.808 1.00 48.94 294 MET A O 1
ATOM 2341 N N . GLU A 1 295 ? 6.779 -8.390 -15.439 1.00 47.94 295 GLU A N 1
ATOM 2342 C CA . GLU A 1 295 ? 5.827 -9.235 -14.743 1.00 47.94 295 GLU A CA 1
ATOM 2343 C C . GLU A 1 295 ? 6.575 -10.072 -13.707 1.00 47.94 295 GLU A C 1
ATOM 2345 O O . GLU A 1 295 ? 7.684 -10.556 -13.942 1.00 47.94 295 GLU A O 1
ATOM 2350 N N . GLN A 1 296 ? 5.979 -10.133 -12.521 1.00 41.34 296 GLN A N 1
ATOM 2351 C CA . GLN A 1 296 ? 6.390 -10.948 -11.385 1.00 41.34 296 GLN A CA 1
ATOM 2352 C C . GLN A 1 296 ? 5.199 -11.806 -10.998 1.00 41.34 296 GLN A C 1
ATOM 2354 O O . GLN A 1 296 ? 4.077 -11.241 -10.977 1.00 41.34 296 GLN A O 1
#

Sequence (296 aa):
MKRRDFIKVSSAAGIAGLVGPGYTTMANTAPSKSNGFDLHPFIKAHPEAVFINLTSVEEKTDAKPIYDAAYKLASEMFVKTTNGEGYSNSTHVNCKPNWTCMGRPGSDPESKLGITTDLNYIEGFLKGVKNRGPQNYSLRECACPQFWESNGYTAMAERNNFDLRELTSKDYWNLEPEDVIFKEVDGVVFKKVGFMAPMNAPDTFLINIAKFKTHRMGLTGAIKNLQGITARKFHQFCGGHQDIFKSYDKRYHQFFQPDYMDTIRELQLKHEEAGIPRWDSLMDIPPYTGGFFMEQ

Foldseek 3Di:
DDPVVVVVVLVVVVPVVPDDDDDDDDDPPPPFQAKDKAFDVVCVVCVPDDDDDDAPDPDLPRLPSLLQSLLVVLLNGMAIDGPNPHAGLAQAEEEQWFDAQDDDQPPDLSVCSQAGPDLSNVLSNVVSNVVRRHQHAEYFFAHPPVCCVVNCVVVSCVVSVYHYDHQAVDDPVPDDPQQWDKDQDPFLWFRIFTFGPPVPPPRHDYDQHHRFDADLVGTDDRVLSCLGRGYYPSSCQAPFPDPCCVVPDPVCVVGTDPCSQVVQVVVLVVCVVVVPVQQVDQPDDPPDTDRGGNDD